Protein 6A7T (pdb70)

Solvent-accessible surface area: 13605 Å² total; per-residue (Å²): 18,14,54,48,54,33,134,117,67,32,71,65,60,47,10,10,1,4,23,33,23,103,76,94,38,2,6,80,90,0,58,84,41,0,93,79,73,113,18,38,1,0,16,0,91,41,53,104,12,7,90,32,0,56,47,40,1,58,91,50,96,81,37,101,53,4,1,0,0,0,23,53,37,77,165,96,74,74,17,36,4,48,103,33,44,56,35,101,43,120,5,37,3,60,131,65,60,107,40,85,125,2,5,0,6,0,25,54,130,146,85,1,89,13,51,0,22,8,60,87,48,23,90,117,35,138,0,1,0,0,0,32,19,86,53,73,224,90,7,59,120,136,71,24,60,120,68,31,89,75,56,46,8,6,0,3,23,29,27,86,27,82,54,6,2,81,33,0,68,56,34,0,88,83,94,134,17,42,1,0,11,0,17,12,60,101,11,6,82,34,0,56,45,51,1,67,68,48,134,91,68,98,42,2,1,0,0,0,75,42,52,102,162,86,100,45,20,39,4,56,105,26,40,72,33,51,46,106,5,40,2,79,76,58,40,83,99,50,107,0,0,0,6,0,20,63,129,160,131,7,82,10,45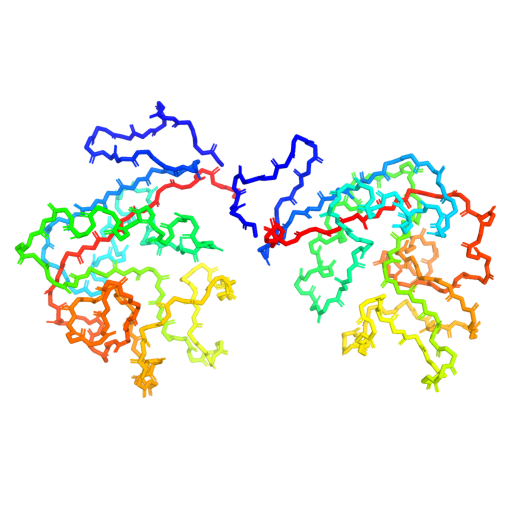,0,17,3,51,103,49,8,112,109,35,75,5,3,0,0,0,11,31,31,60,64,194

Structure (mmCIF, N/CA/C/O backbone):
data_6A7T
#
_entry.id   6A7T
#
_cell.length_a   44.301
_cell.length_b   72.602
_cell.length_c   45.078
_cell.angle_alpha   90.00
_cell.angle_beta   95.29
_cell.angle_gamma   90.00
#
_symmetry.space_group_name_H-M   'P 1 21 1'
#
loop_
_entity.id
_entity.type
_entity.pdbx_description
1 polymer 'N-acetylglucosamine-specific lectin'
2 polymer 'N-acetylglucosamine-specific lectin'
3 non-polymer 'CALCIUM ION'
4 water water
#
loop_
_atom_site.group_PDB
_atom_site.id
_atom_site.type_symbol
_atom_site.label_atom_id
_atom_site.label_alt_id
_atom_site.label_comp_id
_atom_site.label_asym_id
_atom_site.label_entity_id
_atom_site.label_seq_id
_atom_site.pdbx_PDB_ins_code
_atom_site.Cartn_x
_atom_site.Cartn_y
_atom_site.Cartn_z
_atom_site.occupancy
_atom_site.B_iso_or_equiv
_atom_site.auth_seq_id
_atom_site.auth_comp_id
_atom_site.auth_asym_id
_atom_site.auth_atom_id
_atom_site.pdbx_PDB_model_num
ATOM 1 N N . CYS A 1 22 ? 4.237 25.318 9.947 1.00 14.71 1 CYS A N 1
ATOM 2 C CA . CYS A 1 22 ? 4.795 25.615 8.611 1.00 13.58 1 CYS A CA 1
ATOM 3 C C . CYS A 1 22 ? 4.892 24.342 7.752 1.00 12.85 1 CYS A C 1
ATOM 4 O O . CYS A 1 22 ? 5.430 23.313 8.201 1.00 13.09 1 CYS A O 1
ATOM 7 N N . CYS A 1 23 ? 4.504 24.469 6.476 1.00 13.33 2 CYS A N 1
ATOM 8 C CA . CYS A 1 23 ? 4.745 23.439 5.498 1.00 15.06 2 CYS A CA 1
ATOM 9 C C . CYS A 1 23 ? 6.252 23.379 5.216 1.00 15.41 2 CYS A C 1
ATOM 10 O O . CYS A 1 23 ? 6.998 24.339 5.384 1.00 14.65 2 CYS A O 1
ATOM 13 N N . LYS A 1 24 ? 6.723 22.217 4.799 1.00 17.04 3 LYS A N 1
ATOM 14 C CA . LYS A 1 24 ? 8.143 22.010 4.547 1.00 16.17 3 LYS A CA 1
ATOM 15 C C . LYS A 1 24 ? 8.748 22.993 3.528 1.00 16.18 3 LYS A C 1
ATOM 16 O O . LYS A 1 24 ? 9.940 23.316 3.607 1.00 17.57 3 LYS A O 1
ATOM 22 N N . CYS A 1 25 ? 7.950 23.484 2.580 1.00 16.43 4 CYS A N 1
ATOM 23 C CA . CYS A 1 25 ? 8.456 24.356 1.527 1.00 17.79 4 CYS A CA 1
ATOM 24 C C . CYS A 1 25 ? 7.875 25.757 1.664 1.00 17.28 4 CYS A C 1
ATOM 25 O O . CYS A 1 25 ? 7.921 26.522 0.685 1.00 21.22 4 CYS A O 1
ATOM 28 N N . ASP A 1 26 ? 7.370 26.072 2.863 1.00 16.49 5 ASP A N 1
ATOM 29 C CA . ASP A 1 26 ? 6.664 27.351 3.156 1.00 16.54 5 ASP A CA 1
ATOM 30 C C . ASP A 1 26 ? 7.657 28.445 3.568 1.00 16.13 5 ASP A C 1
ATOM 31 O O . ASP A 1 26 ? 7.264 29.597 3.672 1.00 20.70 5 ASP A O 1
ATOM 36 N N . CYS A 1 27 ? 8.894 28.096 3.889 1.00 15.70 6 CYS A N 1
ATOM 37 C CA . CYS A 1 27 ? 9.779 29.079 4.545 1.00 14.73 6 CYS A CA 1
ATOM 38 C C . CYS A 1 27 ? 10.163 30.200 3.565 1.00 15.30 6 CYS A C 1
ATOM 39 O O . CYS A 1 27 ? 10.329 29.969 2.373 1.00 16.26 6 CYS A O 1
ATOM 42 N N . GLN A 1 28 ? 10.302 31.418 4.111 1.00 12.43 7 GLN A N 1
ATOM 43 C CA . GLN A 1 28 ? 10.868 32.584 3.403 1.00 14.29 7 GLN A CA 1
ATOM 44 C C . GLN A 1 28 ? 12.285 32.246 2.902 1.00 13.98 7 GLN A C 1
ATOM 45 O O . GLN A 1 28 ? 13.022 31.375 3.456 1.00 13.92 7 GLN A O 1
ATOM 51 N N . SER A 1 29 ? 12.717 32.933 1.833 1.00 14.89 8 SER A N 1
ATOM 52 C CA . SER A 1 29 ? 14.067 32.820 1.342 1.00 16.32 8 SER A CA 1
ATOM 53 C C . SER A 1 29 ? 15.060 33.063 2.484 1.00 13.59 8 SER A C 1
ATOM 54 O O . SER A 1 29 ? 14.930 34.008 3.194 1.00 11.79 8 SER A O 1
ATOM 57 N N . GLY A 1 30 ? 16.068 32.218 2.608 1.00 12.94 9 GLY A N 1
ATOM 58 C CA . GLY A 1 30 ? 17.044 32.357 3.671 1.00 12.47 9 GLY A CA 1
ATOM 59 C C . GLY A 1 30 ? 16.672 31.666 4.983 1.00 12.77 9 GLY A C 1
ATOM 60 O O . GLY A 1 30 ? 17.486 31.641 5.891 1.00 14.30 9 GLY A O 1
ATOM 61 N N . TRP A 1 31 ? 15.421 31.207 5.120 1.00 10.11 10 TRP A N 1
ATOM 62 C CA . TRP A 1 31 ? 14.990 30.445 6.300 1.00 10.02 10 TRP A CA 1
ATOM 63 C C . TRP A 1 31 ? 15.108 28.946 6.023 1.00 10.75 10 TRP A C 1
ATOM 64 O O . TRP A 1 31 ? 15.109 28.542 4.862 1.00 12.59 10 TRP A O 1
ATOM 75 N N . GLU A 1 32 ? 15.214 28.161 7.084 1.00 10.59 11 GLU A N 1
ATOM 76 C CA . GLU A 1 32 ? 15.320 26.697 7.024 1.00 12.63 11 GLU A CA 1
ATOM 77 C C . GLU A 1 32 ? 14.183 26.058 7.797 1.00 11.36 11 GLU A C 1
ATOM 78 O O . GLU A 1 32 ? 13.817 26.511 8.834 1.00 10.37 11 GLU A O 1
ATOM 84 N N . TRP A 1 33 ? 13.677 24.922 7.298 1.00 10.03 12 TRP A N 1
ATOM 85 C CA . TRP A 1 33 ? 12.600 24.171 7.950 1.00 10.10 12 TRP A CA 1
ATOM 86 C C . TRP A 1 33 ? 13.150 23.021 8.792 1.00 9.75 12 TRP A C 1
ATOM 87 O O . TRP A 1 33 ? 14.053 22.305 8.354 1.00 12.46 12 TRP A O 1
ATOM 98 N N . PHE A 1 34 ? 12.546 22.840 9.951 1.00 10.25 13 PHE A N 1
ATOM 99 C CA . PHE A 1 34 ? 12.770 21.671 10.769 1.00 12.06 13 PHE A CA 1
ATOM 100 C C . PHE A 1 34 ? 11.580 21.500 11.704 1.00 12.64 13 PHE A C 1
ATOM 101 O O . PHE A 1 34 ? 11.174 22.431 12.364 1.00 11.53 13 PHE A O 1
ATOM 109 N N . GLY A 1 35 ? 11.003 20.285 11.760 1.00 13.30 14 GLY A N 1
ATOM 110 C CA . GLY A 1 35 ? 10.136 19.964 12.903 1.00 12.82 14 GLY A CA 1
ATOM 111 C C . GLY A 1 35 ? 8.858 20.807 12.980 1.00 12.28 14 GLY A C 1
ATOM 112 O O . GLY A 1 35 ? 8.359 21.050 14.069 1.00 14.26 14 GLY A O 1
ATOM 113 N N . GLY A 1 36 ? 8.394 21.294 11.831 1.00 12.57 15 GLY A N 1
ATOM 114 C CA . GLY A 1 36 ? 7.173 22.039 11.710 1.00 12.28 15 GLY A CA 1
ATOM 115 C C . GLY A 1 36 ? 7.365 23.533 11.836 1.00 11.54 15 GLY A C 1
ATOM 116 O O . GLY A 1 36 ? 6.401 24.296 11.810 1.00 12.01 15 GLY A O 1
ATOM 117 N N . SER A 1 37 ? 8.612 23.971 11.964 1.00 10.17 16 SER A N 1
ATOM 118 C CA . SER A 1 37 ? 8.912 25.412 12.083 1.00 9.31 16 SER A CA 1
ATOM 119 C C . SER A 1 37 ? 9.904 25.832 11.016 1.00 9.23 16 SER A C 1
ATOM 120 O O . SER A 1 37 ? 10.666 25.026 10.533 1.00 8.19 16 SER A O 1
ATOM 123 N N . CYS A 1 38 ? 9.886 27.135 10.703 1.00 8.72 17 CYS A N 1
ATOM 124 C CA . CYS A 1 38 ? 10.913 27.798 9.897 1.00 8.25 17 CYS A CA 1
ATOM 125 C C . CYS A 1 38 ? 11.825 28.628 10.820 1.00 7.83 17 CYS A C 1
ATOM 126 O O . CYS A 1 38 ? 11.376 29.258 11.749 1.00 8.51 17 CYS A O 1
ATOM 129 N N . TYR A 1 39 ? 13.118 28.584 10.525 1.00 7.64 18 TYR A N 1
ATOM 130 C CA . TYR A 1 39 ? 14.150 29.247 11.311 1.00 7.93 18 TYR A CA 1
ATOM 131 C C . TYR A 1 39 ? 14.977 30.194 10.447 1.00 7.87 18 TYR A C 1
ATOM 132 O O . TYR A 1 39 ? 15.403 29.850 9.331 1.00 8.03 18 TYR A O 1
ATOM 141 N N . LEU A 1 40 ? 15.350 31.327 11.083 1.00 7.47 19 LEU A N 1
ATOM 142 C CA . LEU A 1 40 ? 16.278 32.286 10.497 1.00 8.42 19 LEU A CA 1
ATOM 143 C C . LEU A 1 40 ? 17.476 32.413 11.427 1.00 8.18 19 LEU A C 1
ATOM 144 O O . LEU A 1 40 ? 17.307 32.821 12.580 1.00 8.37 19 LEU A O 1
ATOM 149 N N . PHE A 1 41 ? 18.663 32.073 10.914 1.00 9.22 20 PHE A N 1
ATOM 150 C CA . PHE A 1 41 ? 19.921 32.266 11.597 1.00 9.30 20 PHE A CA 1
ATOM 151 C C . PHE A 1 41 ? 20.464 33.616 11.140 1.00 9.55 20 PHE A C 1
ATOM 152 O O . PHE A 1 41 ? 21.126 33.696 10.090 1.00 12.24 20 PHE A O 1
ATOM 160 N N . ASP A 1 42 ? 20.024 34.656 11.832 1.00 9.77 21 ASP A N 1
ATOM 161 C CA . ASP A 1 42 ? 20.275 36.010 11.357 1.00 10.97 21 ASP A CA 1
ATOM 162 C C . ASP A 1 42 ? 21.640 36.498 11.855 1.00 12.28 21 ASP A C 1
ATOM 163 O O . ASP A 1 42 ? 21.919 36.446 13.045 1.00 13.35 21 ASP A O 1
ATOM 168 N N . GLU A 1 43 ? 22.449 37.023 10.931 1.00 13.07 22 GLU A N 1
ATOM 169 C CA . GLU A 1 43 ? 23.831 37.331 11.234 1.00 15.19 22 GLU A CA 1
ATOM 170 C C . GLU A 1 43 ? 24.038 38.808 11.553 1.00 14.20 22 GLU A C 1
ATOM 171 O O . GLU A 1 43 ? 25.191 39.229 11.818 1.00 16.72 22 GLU A O 1
ATOM 177 N N . THR A 1 44 ? 22.977 39.595 11.539 1.00 13.44 23 THR A N 1
ATOM 178 C CA . THR A 1 44 ? 23.066 40.990 11.975 1.00 13.04 23 THR A CA 1
ATOM 179 C C . THR A 1 44 ? 23.216 41.010 13.501 1.00 12.39 23 THR A C 1
ATOM 180 O O . THR A 1 44 ? 22.508 40.334 14.204 1.00 13.86 23 THR A O 1
ATOM 184 N N . GLU A 1 45 ? 24.182 41.772 13.997 1.00 13.11 24 GLU A N 1
ATOM 185 C CA . GLU A 1 45 ? 24.502 41.743 15.428 1.00 13.84 24 GLU A CA 1
ATOM 186 C C . GLU A 1 45 ? 23.692 42.805 16.166 1.00 11.83 24 GLU A C 1
ATOM 187 O O . GLU A 1 45 ? 23.690 43.997 15.755 1.00 12.78 24 GLU A O 1
ATOM 193 N N . ARG A 1 46 ? 22.885 42.336 17.126 1.00 9.88 25 ARG A N 1
ATOM 194 C CA . ARG A 1 46 ? 21.946 43.158 17.901 1.00 9.65 25 ARG A CA 1
ATOM 195 C C . ARG A 1 46 ? 21.985 42.686 19.354 1.00 9.31 25 ARG A C 1
ATOM 196 O O . ARG A 1 46 ? 22.304 41.533 19.635 1.00 8.84 25 ARG A O 1
ATOM 204 N N . GLY A 1 47 ? 21.660 43.589 20.298 1.00 9.58 26 GLY A N 1
ATOM 205 C CA . GLY A 1 47 ? 21.458 43.236 21.663 1.00 10.51 26 GLY A CA 1
ATOM 206 C C . GLY A 1 47 ? 20.295 42.270 21.779 1.00 10.59 26 GLY A C 1
ATOM 207 O O . GLY A 1 47 ? 19.576 42.082 20.817 1.00 9.19 26 GLY A O 1
ATOM 208 N N . TRP A 1 48 ? 20.184 41.595 22.919 1.00 9.24 27 TRP A N 1
ATOM 209 C CA . TRP A 1 48 ? 19.186 40.513 23.054 1.00 8.58 27 TRP A CA 1
ATOM 210 C C . TRP A 1 48 ? 17.781 41.079 22.900 1.00 9.19 27 TRP A C 1
ATOM 211 O O . TRP A 1 48 ? 16.986 40.488 22.155 1.00 8.31 27 TRP A O 1
ATOM 222 N N . GLU A 1 49 ? 17.477 42.175 23.602 1.00 9.04 28 GLU A N 1
ATOM 223 C CA . GLU A 1 49 ? 16.162 42.797 23.455 1.00 9.62 28 GLU A CA 1
ATOM 224 C C . GLU A 1 49 ? 15.914 43.218 21.992 1.00 9.00 28 GLU A C 1
ATOM 225 O O . GLU A 1 49 ? 14.799 43.038 21.510 1.00 10.05 28 GLU A O 1
ATOM 231 N N . ASP A 1 50 ? 16.891 43.835 21.323 1.00 8.66 29 ASP A N 1
ATOM 232 C CA . ASP A 1 50 ? 16.686 44.206 19.921 1.00 8.99 29 ASP A CA 1
ATOM 233 C C . ASP A 1 50 ? 16.533 42.972 19.008 1.00 7.64 29 ASP A C 1
ATOM 234 O O . ASP A 1 50 ? 15.821 43.067 18.009 1.00 8.37 29 ASP A O 1
ATOM 239 N N . SER A 1 51 ? 17.161 41.868 19.387 1.00 7.35 30 SER A N 1
ATOM 240 C CA . SER A 1 51 ? 16.960 40.583 18.650 1.00 6.76 30 SER A CA 1
ATOM 241 C C . SER A 1 51 ? 15.532 40.094 18.855 1.00 6.75 30 SER A C 1
ATOM 242 O O . SER A 1 51 ? 14.931 39.569 17.903 1.00 5.92 30 SER A O 1
ATOM 245 N N . LYS A 1 52 ? 15.025 40.174 20.080 1.00 6.61 31 LYS A N 1
ATOM 246 C CA . LYS A 1 52 ? 13.644 39.771 20.356 1.00 7.08 31 LYS A CA 1
ATOM 247 C C . LYS A 1 52 ? 12.667 40.572 19.479 1.00 6.96 31 LYS A C 1
ATOM 248 O O . LYS A 1 52 ? 11.781 39.996 18.837 1.00 6.32 31 LYS A O 1
ATOM 254 N N . THR A 1 53 ? 12.855 41.887 19.455 1.00 7.89 32 THR A N 1
ATOM 255 C CA . THR A 1 53 ? 12.086 42.806 18.629 1.00 9.17 32 THR A CA 1
ATOM 256 C C . THR A 1 53 ? 12.175 42.433 17.153 1.00 8.89 32 THR A C 1
ATOM 257 O O . THR A 1 53 ? 11.163 42.432 16.403 1.00 9.91 32 THR A O 1
ATOM 261 N N . PHE A 1 54 ? 13.374 42.117 16.707 1.00 7.92 33 PHE A N 1
ATOM 262 C CA . PHE A 1 54 ? 13.605 41.818 15.328 1.00 7.44 33 PHE A CA 1
ATOM 263 C C . PHE A 1 54 ? 12.857 40.553 14.936 1.00 7.62 33 PHE A C 1
ATOM 264 O O . PHE A 1 54 ? 12.168 40.555 13.930 1.00 7.63 33 PHE A O 1
ATOM 272 N N . CYS A 1 55 ? 12.954 39.498 15.744 1.00 6.55 34 CYS A N 1
ATOM 273 C CA . CYS A 1 55 ? 12.224 38.288 15.400 1.00 6.92 34 CYS A CA 1
ATOM 274 C C . CYS A 1 55 ? 10.718 38.587 15.325 1.00 7.15 34 CYS A C 1
ATOM 275 O O . CYS A 1 55 ? 10.063 38.080 14.437 1.00 6.35 34 CYS A O 1
ATOM 278 N N . GLU A 1 56 ? 10.169 39.391 16.269 1.00 7.26 35 GLU A N 1
ATOM 279 C CA . GLU A 1 56 ? 8.755 39.791 16.252 1.00 9.10 35 GLU A CA 1
ATOM 280 C C . GLU A 1 56 ? 8.410 40.471 14.928 1.00 8.92 35 GLU A C 1
ATOM 281 O O . GLU A 1 56 ? 7.324 40.191 14.345 1.00 11.03 35 GLU A O 1
ATOM 287 N N . SER A 1 57 ? 9.302 41.348 14.447 1.00 9.66 36 SER A N 1
ATOM 288 C CA . SER A 1 57 ? 9.104 42.100 13.197 1.00 9.58 36 SER A CA 1
ATOM 289 C C . SER A 1 57 ? 8.991 41.125 12.012 1.00 9.85 36 SER A C 1
ATOM 290 O O . SER A 1 57 ? 8.360 41.508 10.991 1.00 12.13 36 SER A O 1
ATOM 293 N N . GLN A 1 58 ? 9.523 39.892 12.145 1.00 8.77 37 GLN A N 1
ATOM 294 C CA . GLN A 1 58 ? 9.532 38.845 11.076 1.00 8.88 37 GLN A CA 1
ATOM 295 C C . GLN A 1 58 ? 8.377 37.870 11.238 1.00 8.25 37 GLN A C 1
ATOM 296 O O . GLN A 1 58 ? 8.420 36.756 10.654 1.00 10.20 37 GLN A O 1
ATOM 302 N N . ASN A 1 59 ? 7.348 38.226 12.004 1.00 9.42 38 ASN A N 1
ATOM 303 C CA . ASN A 1 59 ? 6.256 37.305 12.280 1.00 9.66 38 ASN A CA 1
ATOM 304 C C . ASN A 1 59 ? 6.779 35.999 12.883 1.00 9.11 38 ASN A C 1
ATOM 305 O O . ASN A 1 59 ? 6.309 34.884 12.602 1.00 10.75 38 ASN A O 1
ATOM 310 N N . ALA A 1 60 ? 7.704 36.165 13.809 1.00 7.82 39 ALA A N 1
ATOM 311 C CA . ALA A 1 60 ? 8.429 35.077 14.427 1.00 7.03 39 ALA A CA 1
ATOM 312 C C . ALA A 1 60 ? 8.755 35.491 15.866 1.00 6.97 39 ALA A C 1
ATOM 313 O O . ALA A 1 60 ? 8.235 36.452 16.381 1.00 7.49 39 ALA A O 1
ATOM 315 N N . ALA A 1 61 ? 9.633 34.738 16.486 1.00 6.6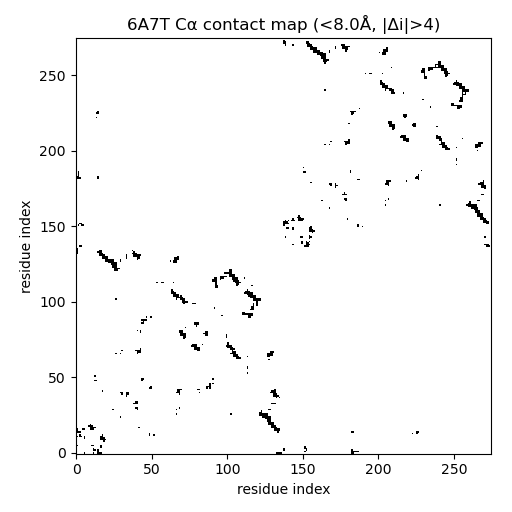5 40 ALA A N 1
ATOM 316 C CA . ALA A 1 61 ? 10.125 35.021 17.838 1.00 6.68 40 ALA A CA 1
ATOM 317 C C . ALA A 1 61 ? 11.483 34.376 17.992 1.00 6.32 40 ALA A C 1
ATOM 318 O O . ALA A 1 61 ? 11.799 33.466 17.271 1.00 6.58 40 ALA A O 1
ATOM 320 N N . LEU A 1 62 ? 12.289 34.876 18.939 1.00 5.71 41 LEU A N 1
ATOM 321 C CA . LEU A 1 62 ? 13.544 34.179 19.217 1.00 5.73 41 LEU A CA 1
ATOM 322 C C . LEU A 1 62 ? 13.229 32.701 19.535 1.00 5.80 41 LEU A C 1
ATOM 323 O O . LEU A 1 62 ? 12.231 32.373 20.201 1.00 6.15 41 LEU A O 1
ATOM 328 N N . VAL A 1 63 ? 14.086 31.799 19.013 1.00 5.67 42 VAL A N 1
ATOM 329 C CA . VAL A 1 63 ? 13.892 30.377 19.077 1.00 6.47 42 VAL A CA 1
ATOM 330 C C . VAL A 1 63 ? 13.749 29.876 20.513 1.00 6.48 42 VAL A C 1
ATOM 331 O O . VAL A 1 63 ? 14.444 30.307 21.383 1.00 6.91 42 VAL A O 1
ATOM 335 N N . THR A 1 64 ? 12.812 28.955 20.715 1.00 7.71 43 THR A N 1
ATOM 336 C CA . THR A 1 64 ? 12.653 28.250 21.995 1.00 9.11 43 THR A CA 1
ATOM 337 C C . THR A 1 64 ? 12.938 26.772 21.709 1.00 9.76 43 THR A C 1
ATOM 338 O O . THR A 1 64 ? 12.631 26.319 20.652 1.00 9.30 43 THR A O 1
ATOM 342 N N . VAL A 1 65 ? 13.654 26.105 22.640 1.00 11.56 44 VAL A N 1
ATOM 343 C CA . VAL A 1 65 ? 14.262 24.780 22.349 1.00 12.35 44 VAL A CA 1
ATOM 344 C C . VAL A 1 65 ? 13.667 23.751 23.311 1.00 13.75 44 VAL A C 1
ATOM 345 O O . VAL A 1 65 ? 14.153 23.608 24.435 1.00 14.77 44 VAL A O 1
ATOM 349 N N . GLU A 1 66 ? 12.597 23.152 22.830 1.00 14.55 45 GLU A N 1
ATOM 350 C CA . GLU A 1 66 ? 11.735 22.265 23.634 1.00 17.39 45 GLU A CA 1
ATOM 351 C C . GLU A 1 66 ? 12.272 20.835 23.696 1.00 20.99 45 GLU A C 1
ATOM 352 O O . GLU A 1 66 ? 11.863 20.092 24.615 1.00 22.11 45 GLU A O 1
ATOM 358 N N . SER A 1 67 ? 13.100 20.441 22.719 1.00 19.72 46 SER A N 1
ATOM 359 C CA . SER A 1 67 ? 13.453 19.020 22.554 1.00 20.84 46 SER A CA 1
ATOM 360 C C . SER A 1 67 ? 14.933 18.900 22.201 1.00 22.99 46 SER A C 1
ATOM 361 O O . SER A 1 67 ? 15.514 19.848 21.645 1.00 17.49 46 SER A O 1
ATOM 364 N N . SER A 1 68 ? 15.542 17.760 22.557 1.00 20.58 47 SER A N 1
ATOM 365 C CA . SER A 1 68 ? 16.946 17.449 22.121 1.00 21.09 47 SER A CA 1
ATOM 366 C C . SER A 1 68 ? 17.059 17.393 20.587 1.00 19.20 47 SER A C 1
ATOM 367 O O . SER A 1 68 ? 18.117 17.794 20.026 1.00 18.73 47 SER A O 1
ATOM 370 N N . GLU A 1 69 ? 16.012 16.925 19.895 1.00 17.60 48 GLU A N 1
ATOM 371 C CA . GLU A 1 69 ? 15.952 16.865 18.432 1.00 18.75 48 GLU A CA 1
ATOM 372 C C . GLU A 1 69 ? 16.154 18.291 17.857 1.00 16.53 48 GLU A C 1
ATOM 373 O O . GLU A 1 69 ? 16.904 18.513 16.860 1.00 15.16 48 GLU A O 1
ATOM 379 N N . GLU A 1 70 ? 15.489 19.259 18.495 1.00 14.48 49 GLU A N 1
ATOM 380 C CA . GLU A 1 70 ? 15.566 20.656 17.975 1.00 13.07 49 GLU A CA 1
ATOM 381 C C . GLU A 1 70 ? 16.937 21.226 18.288 1.00 11.68 49 GLU A C 1
ATOM 382 O O . GLU A 1 70 ? 17.527 21.982 17.481 1.00 11.80 49 GLU A O 1
ATOM 388 N N . ASP A 1 71 ? 17.437 20.892 19.474 1.00 11.88 50 ASP A N 1
ATOM 389 C CA . ASP A 1 71 ? 18.752 21.309 19.918 1.00 12.01 50 ASP A CA 1
ATOM 390 C C . ASP A 1 71 ? 19.789 20.835 18.896 1.00 12.00 50 ASP A C 1
ATOM 391 O O . ASP A 1 71 ? 20.664 21.604 18.490 1.00 10.47 50 ASP A O 1
ATOM 396 N N . ASP A 1 72 ? 19.654 19.586 18.465 1.00 13.22 51 ASP A N 1
ATOM 397 C CA . ASP A 1 72 ? 20.610 19.002 17.527 1.00 13.60 51 ASP A CA 1
ATOM 398 C C . ASP A 1 72 ? 20.555 19.745 16.190 1.00 13.19 51 ASP A C 1
ATOM 399 O O . ASP A 1 72 ? 21.605 20.057 15.584 1.00 12.55 51 ASP A O 1
ATOM 404 N N . PHE A 1 73 ? 19.355 20.006 15.686 1.00 12.15 52 PHE A N 1
ATOM 405 C CA . PHE A 1 73 ? 19.166 20.716 14.478 1.00 11.48 52 PHE A CA 1
ATOM 406 C C . PHE A 1 73 ? 19.916 22.042 14.570 1.00 10.81 52 PHE A C 1
ATOM 407 O O . PHE A 1 73 ? 20.647 22.406 13.677 1.00 11.37 52 PHE A O 1
ATOM 415 N N . ILE A 1 74 ? 19.671 22.815 15.640 1.00 10.28 53 ILE A N 1
ATOM 416 C CA . ILE A 1 74 ? 20.260 24.153 15.751 1.00 10.54 53 ILE A CA 1
ATOM 417 C C . ILE A 1 74 ? 21.781 24.026 15.760 1.00 10.77 53 ILE A C 1
ATOM 418 O O . ILE A 1 74 ? 22.463 24.773 15.055 1.00 10.21 53 ILE A O 1
ATOM 423 N N . ARG A 1 75 ? 22.293 23.087 16.568 1.00 11.17 54 ARG A N 1
ATOM 424 C CA . ARG A 1 75 ? 23.721 22.901 16.681 1.00 12.26 54 ARG A CA 1
ATOM 425 C C . ARG A 1 75 ? 24.297 22.577 15.300 1.00 11.84 54 ARG A C 1
ATOM 426 O O . ARG A 1 75 ? 25.392 23.046 14.969 1.00 12.03 54 ARG A O 1
ATOM 434 N N . GLY A 1 76 ? 23.586 21.735 14.545 1.00 11.58 55 GLY A N 1
ATOM 435 C CA . GLY A 1 76 ? 24.008 21.371 13.157 1.00 13.38 55 GLY A CA 1
ATOM 436 C C . GLY A 1 76 ? 24.280 22.565 12.265 1.00 13.38 55 GLY A C 1
ATOM 437 O O . GLY A 1 76 ? 25.254 22.552 11.500 1.00 16.13 55 GLY A O 1
ATOM 438 N N . VAL A 1 77 ? 23.446 23.608 12.350 1.00 11.50 56 VAL A N 1
ATOM 439 C CA . VAL A 1 77 ? 23.607 24.803 11.564 1.00 10.75 56 VAL A CA 1
ATOM 440 C C . VAL A 1 77 ? 24.744 25.659 12.140 1.00 11.17 56 VAL A C 1
ATOM 441 O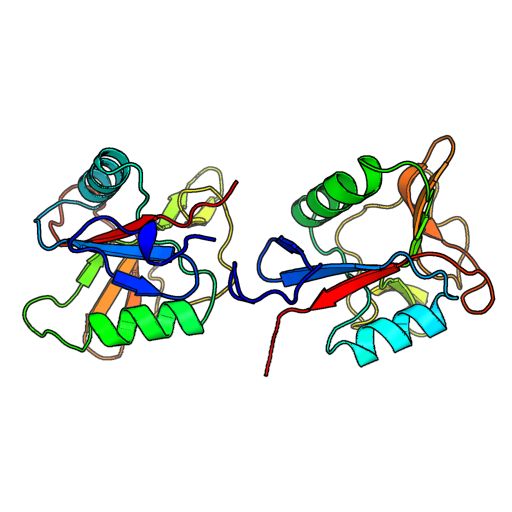 O . VAL A 1 77 ? 25.712 25.996 11.416 1.00 10.65 56 VAL A O 1
ATOM 445 N N . ILE A 1 78 ? 24.680 26.022 13.427 1.00 10.14 57 ILE A N 1
ATOM 446 C CA . ILE A 1 78 ? 25.606 27.039 13.926 1.00 11.28 57 ILE A CA 1
ATOM 447 C C . ILE A 1 78 ? 27.046 26.485 14.024 1.00 11.86 57 ILE A C 1
ATOM 448 O O . ILE A 1 78 ? 27.984 27.235 13.890 1.00 11.71 57 ILE A O 1
ATOM 453 N N . SER A 1 79 ? 27.216 25.182 14.261 1.00 13.19 58 SER A N 1
ATOM 454 C CA . SER A 1 79 ? 28.564 24.547 14.385 1.00 14.56 58 SER A CA 1
ATOM 455 C C . SER A 1 79 ? 29.263 24.479 13.018 1.00 16.43 58 SER A C 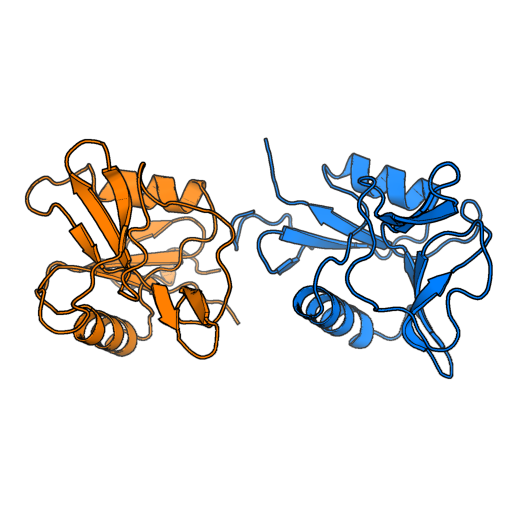1
ATOM 456 O O . SER A 1 79 ? 30.493 24.266 12.976 1.00 18.95 58 SER A O 1
ATOM 459 N N . ALA A 1 80 ? 28.521 24.672 11.927 1.00 17.34 59 ALA A N 1
ATOM 460 C CA . ALA A 1 80 ? 29.089 24.548 10.540 1.00 17.27 59 ALA A CA 1
ATOM 461 C C . ALA A 1 80 ? 29.723 25.868 10.068 1.00 19.64 59 ALA A C 1
ATOM 462 O O . ALA A 1 80 ? 30.241 25.925 8.932 1.00 22.96 59 ALA A O 1
ATOM 464 N N . GLN A 1 81 ? 29.637 26.945 10.859 1.00 15.92 60 GLN A N 1
ATOM 465 C CA . GLN A 1 81 ? 30.292 28.207 10.586 1.00 16.21 60 GLN A CA 1
ATOM 466 C C . GLN A 1 81 ? 31.248 28.486 11.753 1.00 17.34 60 GLN A C 1
ATOM 467 O O . GLN A 1 81 ? 31.172 27.801 12.824 1.00 18.52 60 GLN A O 1
ATOM 473 N N . SER A 1 82 ? 32.145 29.460 11.558 1.00 20.13 61 SER A N 1
ATOM 474 C CA . SER A 1 82 ? 33.097 29.850 12.626 1.00 21.88 61 SER A CA 1
ATOM 475 C C . SER A 1 82 ? 33.289 31.375 12.731 1.00 21.92 61 SER A C 1
ATOM 476 O O . SER A 1 82 ? 34.159 31.809 13.445 1.00 26.41 61 SER A O 1
ATOM 479 N N . ALA A 1 83 ? 32.461 32.189 12.076 1.00 22.30 62 ALA A N 1
ATOM 480 C CA . ALA A 1 83 ? 32.519 33.656 12.243 1.00 20.09 62 ALA A CA 1
ATOM 481 C C . ALA A 1 83 ? 31.997 34.054 13.624 1.00 17.91 62 ALA A C 1
ATOM 482 O O . ALA A 1 83 ? 32.473 34.998 14.241 1.00 18.62 62 ALA A O 1
ATOM 484 N N . PHE A 1 84 ? 30.940 33.362 14.064 1.00 14.76 63 PHE A N 1
ATOM 485 C CA . PHE A 1 84 ? 30.256 33.719 15.305 1.00 13.31 63 PHE A CA 1
ATOM 486 C C . PHE A 1 84 ? 30.412 32.617 16.343 1.00 13.00 63 PHE A C 1
ATOM 487 O O . PHE A 1 84 ? 30.300 31.437 16.020 1.00 13.31 63 PHE A O 1
ATOM 495 N N . HIS A 1 85 ? 30.598 33.019 17.617 1.00 12.64 64 HIS A N 1
ATOM 496 C CA . HIS A 1 85 ? 30.802 32.073 18.707 1.00 13.76 64 HIS A CA 1
ATOM 497 C C . HIS A 1 85 ? 29.596 32.023 19.657 1.00 11.92 64 HIS A C 1
ATOM 498 O O . HIS A 1 85 ? 29.595 31.261 20.585 1.00 10.88 64 HIS A O 1
ATOM 505 N N . TYR A 1 86 ? 28.594 32.886 19.439 1.00 11.22 65 TYR A N 1
ATOM 506 C CA . TYR A 1 86 ? 27.355 32.808 20.220 1.00 11.22 65 TYR A CA 1
ATOM 507 C C . TYR A 1 86 ? 26.212 33.379 19.383 1.00 9.28 65 TYR A C 1
ATOM 508 O O . TYR A 1 86 ? 26.436 34.191 18.508 1.00 10.19 65 TYR A O 1
ATOM 517 N N . TYR A 1 87 ? 25.006 32.876 19.665 1.00 9.12 66 TYR A N 1
ATOM 518 C CA . TYR A 1 87 ? 23.758 33.342 19.050 1.00 8.83 66 TYR A CA 1
ATOM 519 C C . TYR A 1 87 ? 22.734 33.536 20.164 1.00 8.01 66 TYR A C 1
ATOM 520 O O . TYR A 1 87 ? 22.523 32.627 20.921 1.00 8.95 66 TYR A O 1
ATOM 529 N N . TRP A 1 88 ? 22.017 34.661 20.132 1.00 8.18 67 TRP A N 1
ATOM 530 C CA . TRP A 1 88 ? 20.890 34.845 21.076 1.00 7.56 67 TRP A CA 1
ATOM 531 C C . TRP A 1 88 ? 19.731 33.903 20.774 1.00 7.45 67 TRP A C 1
ATOM 532 O O . TRP A 1 88 ? 19.375 33.714 19.581 1.00 7.72 67 TRP A O 1
ATOM 543 N N . ILE A 1 89 ? 19.083 33.414 21.841 1.00 6.16 68 ILE A N 1
ATOM 544 C CA . ILE A 1 89 ? 17.893 32.572 21.742 1.00 6.43 68 ILE A CA 1
ATOM 545 C C . ILE A 1 89 ? 16.825 33.090 22.717 1.00 6.28 68 ILE A C 1
ATOM 546 O O . ILE A 1 89 ? 17.072 33.981 23.482 1.00 6.50 68 ILE A O 1
ATOM 551 N N . GLY A 1 90 ? 15.655 32.534 22.583 1.00 6.40 69 GLY A N 1
ATOM 552 C CA . GLY A 1 90 ? 14.419 33.025 23.214 1.00 6.96 69 GLY A CA 1
ATOM 553 C C . GLY A 1 90 ? 14.245 32.501 24.628 1.00 7.33 69 GLY A C 1
ATOM 554 O O . GLY A 1 90 ? 13.157 32.026 24.968 1.00 8.41 69 GLY A O 1
ATOM 555 N N . GLY A 1 91 ? 15.283 32.653 25.457 1.00 8.08 70 GLY A N 1
ATOM 556 C CA . GLY A 1 91 ? 15.158 32.341 26.907 1.00 8.15 70 GLY A CA 1
ATOM 557 C C . GLY A 1 91 ? 15.788 33.421 27.736 1.00 7.82 70 GLY A C 1
ATOM 558 O O . GLY A 1 91 ? 16.726 34.110 27.356 1.00 7.43 70 GLY A O 1
ATOM 559 N N . SER A 1 92 ? 15.252 33.618 28.937 1.00 8.69 71 SER A N 1
ATOM 560 C CA . SER A 1 92 ? 15.661 34.703 29.777 1.00 10.38 71 SER A CA 1
ATOM 561 C C . SER A 1 92 ? 15.058 34.458 31.167 1.00 9.89 71 SER A C 1
ATOM 562 O O . SER A 1 92 ? 14.197 33.651 31.355 1.00 10.12 71 SER A O 1
ATOM 565 N N . TRP A 1 93 ? 15.547 35.248 32.091 1.00 10.61 72 TRP A N 1
ATOM 566 C CA . TRP A 1 93 ? 15.153 35.224 33.473 1.00 12.29 72 TRP A CA 1
ATOM 567 C C . TRP A 1 93 ? 13.740 35.761 33.607 1.00 11.90 72 TRP A C 1
ATOM 568 O O . TRP A 1 93 ? 13.439 36.869 33.168 1.00 12.05 72 TRP A O 1
ATOM 579 N N . ASP A 1 94 ? 12.914 34.946 34.228 1.00 11.12 73 ASP A N 1
ATOM 580 C CA . ASP A 1 94 ? 11.535 35.331 34.560 1.00 11.90 73 ASP A CA 1
ATOM 581 C C . ASP A 1 94 ? 11.504 35.646 36.055 1.00 13.05 73 ASP A C 1
ATOM 582 O O . ASP A 1 94 ? 11.737 34.728 36.853 1.00 14.26 73 ASP A O 1
ATOM 587 N N . ALA A 1 95 ? 11.238 36.908 36.396 1.00 12.34 74 ALA A N 1
ATOM 588 C CA . ALA A 1 95 ? 11.403 37.357 37.762 1.00 12.65 74 ALA A CA 1
ATOM 589 C C . ALA A 1 95 ? 10.310 36.724 38.630 1.00 13.12 74 ALA A C 1
ATOM 590 O O . ALA A 1 95 ? 10.564 36.432 39.836 1.00 13.67 74 ALA A O 1
ATOM 592 N N . GLU A 1 96 ? 9.081 36.612 38.113 1.00 13.14 75 GLU A N 1
ATOM 593 C CA . GLU A 1 96 ? 8.004 36.040 38.938 1.00 13.67 75 GLU A CA 1
ATOM 594 C C . GLU A 1 96 ? 8.319 34.576 39.314 1.00 16.42 75 GLU A C 1
ATOM 595 O O . GLU A 1 96 ? 8.130 34.174 40.493 1.00 16.42 75 GLU A O 1
ATOM 601 N N . HIS A 1 97 ? 8.755 33.771 38.331 1.00 16.14 76 HIS A N 1
ATOM 602 C CA . HIS A 1 97 ? 9.060 32.372 38.569 1.00 18.60 76 HIS A CA 1
ATOM 603 C C . HIS A 1 97 ? 10.410 32.225 39.271 1.00 19.62 76 HIS A C 1
ATOM 604 O O . HIS A 1 97 ? 10.639 31.206 39.954 1.00 21.25 76 HIS A O 1
ATOM 611 N N . SER A 1 98 ? 11.287 33.222 39.118 1.00 21.34 77 SER A N 1
ATOM 612 C CA . SER A 1 98 ? 12.646 33.225 39.671 1.00 22.00 77 SER A CA 1
ATOM 613 C C . SER A 1 98 ? 13.454 32.076 39.048 1.00 19.82 77 SER A C 1
ATOM 614 O O . SER A 1 98 ? 14.117 31.283 39.720 1.00 18.15 77 SER A O 1
ATOM 617 N N . GLU A 1 99 ? 13.400 31.989 37.724 1.00 17.28 78 GLU A N 1
ATOM 618 C CA . GLU A 1 99 ? 14.200 31.065 37.016 1.00 17.15 78 GLU A CA 1
ATOM 619 C C . GLU A 1 99 ? 14.205 31.438 35.544 1.00 16.11 78 GLU A C 1
ATOM 620 O O . GLU A 1 99 ? 13.423 32.226 35.133 1.00 14.64 78 GLU A O 1
ATOM 626 N N . TYR A 1 100 ? 15.045 30.759 34.775 1.00 13.57 79 TYR A N 1
ATOM 627 C CA . TYR A 1 100 ? 15.017 30.913 33.340 1.00 12.61 79 TYR A CA 1
ATOM 628 C C . TYR A 1 100 ? 13.773 30.218 32.751 1.00 11.06 79 TYR A C 1
ATOM 629 O O . TYR A 1 100 ? 13.393 29.072 33.054 1.00 11.93 79 TYR A O 1
ATOM 638 N N . ARG A 1 101 ? 13.119 30.925 31.815 1.00 10.96 80 ARG A N 1
ATOM 639 C CA . ARG A 1 101 ? 11.967 30.480 31.075 1.00 11.73 80 ARG A CA 1
ATOM 640 C C . ARG A 1 101 ? 12.134 30.876 29.591 1.00 10.84 80 ARG A C 1
ATOM 641 O O . ARG A 1 101 ? 12.820 31.840 29.272 1.00 11.40 80 ARG A O 1
ATOM 649 N N . TRP A 1 102 ? 11.493 30.117 28.727 1.00 12.89 81 TRP A N 1
ATOM 650 C CA . TRP A 1 102 ? 11.377 30.521 27.333 1.00 11.74 81 TRP A CA 1
ATOM 651 C C . TRP A 1 102 ? 10.497 31.760 27.259 1.00 12.41 81 TRP A C 1
ATOM 652 O O . TRP A 1 102 ? 9.672 31.987 28.114 1.00 11.60 81 TRP A O 1
ATOM 663 N N . ILE A 1 103 ? 10.669 32.532 26.190 1.00 11.93 82 ILE A N 1
ATOM 664 C CA . ILE A 1 103 ? 9.989 33.840 26.125 1.00 13.02 82 ILE A CA 1
ATOM 665 C C . ILE A 1 103 ? 8.476 33.712 25.900 1.00 13.76 82 ILE A C 1
ATOM 666 O O . ILE A 1 103 ? 7.785 34.706 26.115 1.00 15.00 82 ILE A O 1
ATOM 671 N N . ASP A 1 104 ? 7.964 32.540 25.528 1.00 13.29 83 ASP A N 1
ATOM 672 C CA . ASP A 1 104 ? 6.506 32.300 25.583 1.00 14.73 83 ASP A CA 1
ATOM 673 C C . ASP A 1 104 ? 6.001 32.014 27.007 1.00 14.90 83 ASP A C 1
ATOM 674 O O . ASP A 1 104 ? 4.787 31.690 27.175 1.00 16.98 83 ASP A O 1
ATOM 679 N N . GLY A 1 105 ? 6.891 32.075 27.990 1.00 14.05 84 GLY A N 1
ATOM 680 C CA . GLY A 1 105 ? 6.585 31.857 29.409 1.00 15.81 84 GLY A CA 1
ATOM 681 C C . GLY A 1 105 ? 6.810 30.424 29.895 1.00 18.63 84 GLY A C 1
ATOM 682 O O . GLY A 1 105 ? 6.779 30.185 31.147 1.00 20.24 84 GLY A O 1
ATOM 683 N N . SER A 1 106 ? 7.082 29.494 28.967 1.00 16.82 85 SER A N 1
ATOM 684 C CA . SER A 1 106 ? 7.110 28.044 29.270 1.00 18.24 85 SER A CA 1
ATOM 685 C C . SER A 1 106 ? 8.400 27.636 29.986 1.00 19.02 85 SER A C 1
ATOM 686 O O . SER A 1 106 ? 9.430 28.289 29.881 1.00 16.02 85 SER A O 1
ATOM 689 N N . SER A 1 107 ? 8.310 26.563 30.791 1.00 19.42 86 SER A N 1
ATOM 690 C CA . SER A 1 107 ? 9.479 26.049 31.550 1.00 19.33 86 SER A CA 1
ATOM 691 C C . SER A 1 107 ? 10.466 25.404 30.572 1.00 16.37 86 SER A C 1
ATOM 692 O O . SER A 1 107 ? 10.038 24.881 29.562 1.00 17.58 86 SER A O 1
ATOM 695 N N . ILE A 1 108 ? 11.739 25.470 30.943 1.00 19.32 87 ILE A N 1
ATOM 696 C CA . ILE A 1 108 ? 12.849 24.890 30.171 1.00 20.96 87 ILE A CA 1
ATOM 697 C C . ILE A 1 108 ? 12.970 23.422 30.602 1.00 24.15 87 ILE A C 1
ATOM 698 O O . ILE A 1 108 ? 13.715 23.109 31.537 1.00 25.59 87 ILE A O 1
ATOM 703 N N . SER A 1 109 ? 12.212 22.567 29.905 1.00 23.17 88 SER A N 1
ATOM 704 C CA . SER A 1 109 ? 12.076 21.105 30.181 1.00 26.78 88 SER A CA 1
ATOM 705 C C . SER A 1 109 ? 13.311 20.318 29.725 1.00 29.02 88 SER A C 1
ATOM 706 O O . SER A 1 109 ? 13.645 19.299 30.312 1.00 29.95 88 SER A O 1
ATOM 709 N N . PHE A 1 110 ? 13.952 20.770 28.649 1.00 29.05 89 PHE A N 1
ATOM 710 C CA . PHE A 1 110 ? 15.119 20.100 28.099 1.00 26.40 89 PHE A CA 1
ATOM 711 C C . PHE A 1 110 ? 16.367 20.810 28.604 1.00 25.31 89 PHE A C 1
ATOM 712 O O . PHE A 1 110 ? 16.449 22.018 28.490 1.00 23.92 89 PHE A O 1
ATOM 720 N N . ASN A 1 111 ? 17.340 20.067 29.158 1.00 23.66 90 ASN A N 1
ATOM 721 C CA . ASN A 1 111 ? 18.550 20.701 29.728 1.00 27.89 90 ASN A CA 1
ATOM 722 C C . ASN A 1 111 ? 19.666 20.791 28.666 1.00 24.48 90 ASN A C 1
ATOM 723 O O . ASN A 1 111 ? 20.474 19.908 28.510 1.00 24.44 90 ASN A O 1
ATOM 728 N N . GLY A 1 112 ? 19.705 21.910 27.945 1.00 21.22 91 GLY A N 1
ATOM 729 C CA . GLY A 1 112 ? 20.768 22.196 27.006 1.00 18.24 91 GLY A CA 1
ATOM 730 C C . GLY A 1 112 ? 21.806 23.151 27.529 1.00 18.15 91 GLY A C 1
ATOM 731 O O . GLY A 1 112 ? 22.566 23.702 26.758 1.00 16.44 91 GLY A O 1
ATOM 732 N N . TRP A 1 113 ? 21.866 23.378 28.849 1.00 13.60 92 TRP A N 1
ATOM 733 C CA . TRP A 1 113 ? 22.839 24.282 29.387 1.00 16.30 92 TRP A CA 1
ATOM 734 C C . TRP A 1 113 ? 24.242 23.696 29.246 1.00 15.75 92 TRP A C 1
ATOM 735 O O . TRP A 1 113 ? 24.368 22.495 29.358 1.00 18.44 92 TRP A O 1
ATOM 746 N N . GLY A 1 114 ? 25.239 24.572 29.091 1.00 17.60 93 GLY A N 1
ATOM 747 C CA . GLY A 1 114 ? 26.639 24.181 29.149 1.00 19.27 93 GLY A CA 1
ATOM 748 C C . GLY A 1 114 ? 27.011 23.876 30.586 1.00 20.60 93 GLY A C 1
ATOM 749 O O . GLY A 1 114 ? 26.269 24.185 31.516 1.00 17.25 93 GLY A O 1
ATOM 750 N N . PRO A 1 115 ? 28.171 23.231 30.821 1.00 20.34 94 PRO A N 1
ATOM 751 C CA . PRO A 1 115 ? 28.490 22.819 32.182 1.00 21.73 94 PRO A CA 1
ATOM 752 C C . PRO A 1 115 ? 28.489 24.026 33.136 1.00 19.86 94 PRO A C 1
ATOM 753 O O . PRO A 1 115 ? 29.037 25.040 32.811 1.00 18.50 94 PRO A O 1
ATOM 757 N N . ASN A 1 116 ? 27.913 23.858 34.332 1.00 22.90 95 ASN A N 1
ATOM 758 C CA . ASN A 1 116 ? 27.954 24.856 35.413 1.00 23.59 95 ASN A CA 1
ATOM 759 C C . ASN A 1 116 ? 27.305 26.182 34.973 1.00 20.19 95 ASN A C 1
ATOM 760 O O . ASN A 1 116 ? 27.822 27.277 35.316 1.00 23.06 95 ASN A O 1
ATOM 765 N N . ARG A 1 117 ? 26.260 26.022 34.174 1.00 22.22 96 ARG A N 1
ATOM 766 C CA . ARG A 1 117 ? 25.391 27.087 33.645 1.00 19.07 96 ARG A CA 1
ATOM 767 C C . ARG A 1 117 ? 23.941 26.685 33.924 1.00 16.49 96 ARG A C 1
ATOM 768 O O . ARG A 1 117 ? 23.549 25.523 33.828 1.00 17.05 96 ARG A O 1
ATOM 776 N N . PRO A 1 118 ? 23.099 27.682 34.257 1.00 16.68 97 PRO A N 1
ATOM 777 C CA . PRO A 1 118 ? 23.493 29.071 34.321 1.00 16.33 97 PRO A CA 1
ATOM 778 C C . PRO A 1 118 ? 24.409 29.469 35.489 1.00 17.81 97 PRO A C 1
ATOM 779 O O . PRO A 1 118 ? 24.249 29.012 36.614 1.00 20.78 97 PRO A O 1
ATOM 783 N N . ASP A 1 119 ? 25.366 30.337 35.224 1.00 19.76 98 ASP A N 1
ATOM 784 C CA . ASP A 1 119 ? 26.264 30.771 36.257 1.00 19.92 98 ASP A CA 1
ATOM 785 C C . ASP A 1 119 ? 25.574 31.742 37.236 1.00 22.91 98 ASP A C 1
ATOM 786 O O . ASP A 1 119 ? 25.911 31.820 38.435 1.00 23.89 98 ASP A O 1
ATOM 791 N N . ALA A 1 120 ? 24.619 32.527 36.740 1.00 20.48 99 ALA A N 1
ATOM 792 C CA . ALA A 1 120 ? 24.021 33.641 37.526 1.00 19.43 99 ALA A CA 1
ATOM 793 C C . ALA A 1 120 ? 22.560 33.866 37.085 1.00 22.81 99 ALA A C 1
ATOM 794 O O . ALA A 1 120 ? 22.122 33.417 36.026 1.00 22.29 99 ALA A O 1
ATOM 796 N N . ASP A 1 121 ? 21.782 34.484 37.978 1.00 21.27 100 ASP A N 1
ATOM 797 C CA . ASP A 1 121 ? 20.395 34.845 37.682 1.00 20.44 100 ASP A CA 1
ATOM 798 C C . ASP A 1 121 ? 20.380 36.064 36.766 1.00 17.80 100 ASP A C 1
ATOM 799 O O . ASP A 1 121 ? 21.388 36.683 36.518 1.00 16.11 100 ASP A O 1
ATOM 804 N N . GLU A 1 122 ? 19.161 36.424 36.297 1.00 16.61 101 GLU A N 1
ATOM 805 C CA . GLU A 1 122 ? 18.855 37.752 35.775 1.00 17.74 101 GLU A CA 1
ATOM 806 C C . GLU A 1 122 ? 19.513 37.971 34.413 1.00 14.33 101 GLU A C 1
ATOM 807 O O . GLU A 1 122 ? 19.792 39.078 34.030 1.00 16.62 101 GLU A O 1
ATOM 813 N N . GLY A 1 123 ? 19.688 36.890 33.683 1.00 14.07 102 GLY A N 1
ATOM 814 C CA . GLY A 1 123 ? 20.303 37.024 32.372 1.00 13.40 102 GLY A CA 1
ATOM 815 C C . GLY A 1 123 ? 19.401 36.663 31.206 1.00 13.23 102 GLY A C 1
ATOM 816 O O . GLY A 1 123 ? 18.210 36.355 31.356 1.00 13.84 102 GLY A O 1
ATOM 817 N N . CYS A 1 124 ? 20.012 36.696 30.015 1.00 12.60 103 CYS A N 1
ATOM 818 C CA A CYS A 1 124 ? 19.376 36.180 28.803 0.50 12.57 103 CYS A CA 1
ATOM 819 C CA B CYS A 1 124 ? 19.358 36.154 28.808 0.50 12.38 103 CYS A CA 1
ATOM 820 C C . CYS A 1 124 ? 20.252 35.077 28.222 1.00 12.28 103 CYS A C 1
ATOM 821 O O . CYS A 1 124 ? 21.429 35.041 28.526 1.00 14.92 103 CYS A O 1
ATOM 826 N N . MET A 1 125 ? 19.654 34.223 27.394 1.00 10.11 104 MET A N 1
ATOM 827 C CA . MET A 1 125 ? 20.341 33.010 26.966 1.00 10.55 104 MET A CA 1
ATOM 828 C C . MET A 1 125 ? 20.860 33.118 25.529 1.00 10.85 104 MET A C 1
ATOM 829 O O . MET A 1 125 ? 20.257 33.741 24.648 1.00 10.58 104 MET A O 1
ATOM 834 N N . ASP A 1 126 ? 21.966 32.414 25.332 1.00 11.15 105 ASP A N 1
ATOM 835 C CA . ASP A 1 126 ? 22.553 32.171 24.020 1.00 11.10 105 ASP A CA 1
ATOM 836 C C . ASP A 1 126 ? 22.949 30.698 23.884 1.00 12.18 105 ASP A C 1
ATOM 837 O O . ASP A 1 126 ? 22.948 29.959 24.842 1.00 11.95 105 ASP A O 1
ATOM 842 N N . TYR A 1 127 ? 23.206 30.272 22.641 1.00 10.09 106 TYR A N 1
ATOM 843 C CA . TYR A 1 127 ? 24.141 29.156 22.351 1.00 9.54 106 TYR A CA 1
ATOM 844 C C . TYR A 1 127 ? 25.511 29.805 22.337 1.00 9.48 106 TYR A C 1
ATOM 845 O O . TYR A 1 127 ? 25.696 30.805 21.681 1.00 10.35 106 TYR A O 1
ATOM 854 N N . LEU A 1 128 ? 26.490 29.176 22.993 1.00 11.13 107 LEU A N 1
ATOM 855 C CA . LEU A 1 128 ? 27.850 29.671 23.021 1.00 11.83 107 LEU A CA 1
ATOM 856 C C . LEU A 1 128 ? 28.800 28.527 22.666 1.00 12.10 107 LEU A C 1
ATOM 857 O O . LEU A 1 128 ? 28.519 27.387 23.063 1.00 11.82 107 LEU A O 1
ATOM 862 N N . ASN A 1 129 ? 29.874 28.889 21.965 1.00 12.54 108 ASN A N 1
ATOM 863 C CA . ASN A 1 129 ? 31.002 27.979 21.711 1.00 13.65 108 ASN A CA 1
ATOM 864 C C . ASN A 1 129 ? 32.260 28.625 22.261 1.00 13.18 108 ASN A C 1
ATOM 865 O O . ASN A 1 129 ? 32.881 29.472 21.615 1.00 13.99 108 ASN A O 1
ATOM 870 N N . TYR A 1 130 ? 32.602 28.256 23.488 1.00 16.32 109 TYR A N 1
ATOM 871 C CA . TYR A 1 130 ? 33.776 28.815 24.135 1.00 17.29 109 TYR A CA 1
ATOM 872 C C . TYR A 1 130 ? 34.210 27.913 25.297 1.00 19.77 109 TYR A C 1
ATOM 873 O O . TYR A 1 130 ? 33.448 27.593 26.214 1.00 18.76 109 TYR A O 1
ATOM 882 N N . LYS A 1 131 ? 35.466 27.452 25.194 1.00 21.86 110 LYS A N 1
ATOM 883 C CA . LYS A 1 131 ? 36.067 26.518 26.139 1.00 24.82 110 LYS A CA 1
ATOM 884 C C . LYS A 1 131 ? 35.151 25.294 26.333 1.00 23.31 110 LYS A C 1
ATOM 885 O O . LYS A 1 131 ? 34.882 24.580 25.392 1.00 24.00 110 LYS A O 1
ATOM 891 N N . GLU A 1 132 ? 34.728 25.036 27.579 1.00 21.35 111 GLU A N 1
ATOM 892 C CA . GLU A 1 132 ? 33.967 23.839 27.997 1.00 24.49 111 GLU A CA 1
ATOM 893 C C . GLU A 1 132 ? 32.514 23.845 27.457 1.00 21.10 111 GLU A C 1
ATOM 894 O O . GLU A 1 132 ? 31.852 22.818 27.466 1.00 22.33 111 GLU A O 1
ATOM 900 N N . ILE A 1 133 ? 32.005 25.009 27.036 1.00 18.52 112 ILE A N 1
ATOM 901 C CA . ILE A 1 133 ? 30.650 25.133 26.492 1.00 18.34 112 ILE A CA 1
ATOM 902 C C . ILE A 1 133 ? 30.765 24.950 24.963 1.00 15.94 112 ILE A C 1
ATOM 903 O O . ILE A 1 133 ? 31.330 25.808 24.275 1.00 15.52 112 ILE A O 1
ATOM 908 N N . VAL A 1 134 ? 30.262 23.819 24.467 1.00 15.60 113 VAL A N 1
ATOM 909 C CA . VAL A 1 134 ? 30.410 23.426 23.058 1.00 16.34 113 VAL A CA 1
ATOM 910 C C . VAL A 1 134 ? 29.048 23.508 22.359 1.00 16.44 113 VAL A C 1
ATOM 911 O O . VAL A 1 134 ? 28.358 22.494 22.233 1.00 15.74 113 VAL A O 1
ATOM 915 N N . TRP A 1 135 ? 28.681 24.719 21.903 1.00 14.58 114 TRP A N 1
ATOM 916 C CA . TRP A 1 135 ? 27.386 24.945 21.307 1.00 14.28 114 TRP A CA 1
ATOM 917 C C . TRP A 1 135 ? 26.274 24.465 22.251 1.00 12.86 114 TRP A C 1
ATOM 918 O O . TRP A 1 135 ? 25.455 23.640 21.944 1.00 11.91 114 TRP A O 1
ATOM 929 N N . GLN A 1 136 ? 26.301 25.042 23.461 1.00 14.17 115 GLN A N 1
ATOM 930 C CA . GLN A 1 136 ? 25.320 24.784 24.513 1.00 14.19 115 GLN A CA 1
ATOM 931 C C . GLN A 1 136 ? 24.911 26.147 25.076 1.00 12.00 115 GLN A C 1
ATOM 932 O O . GLN A 1 136 ? 25.555 27.190 24.806 1.00 13.87 115 GLN A O 1
ATOM 938 N N . TRP A 1 137 ? 23.921 26.142 25.952 1.00 12.78 116 TRP A N 1
ATOM 939 C CA . TRP A 1 137 ? 23.387 27.432 26.422 1.00 13.07 116 TRP A CA 1
ATOM 940 C C . TRP A 1 137 ? 24.262 28.067 27.511 1.00 14.83 116 TRP A C 1
ATOM 941 O O . TRP A 1 137 ? 24.839 27.354 28.336 1.00 15.45 116 TRP A O 1
ATOM 952 N N . ASN A 1 138 ? 24.409 29.408 27.477 1.00 13.95 117 ASN A N 1
ATOM 953 C CA . ASN A 1 138 ? 25.092 30.214 28.478 1.00 13.95 117 ASN A CA 1
ATOM 954 C C . ASN A 1 138 ? 24.177 31.400 28.835 1.00 14.56 117 ASN A C 1
ATOM 955 O O . ASN A 1 138 ? 23.337 31.821 27.997 1.00 14.81 117 ASN A O 1
ATOM 960 N N . ASP A 1 139 ? 24.289 31.890 30.062 1.00 15.34 118 ASP A N 1
ATOM 961 C CA . ASP A 1 139 ? 23.538 33.063 30.567 1.00 15.51 118 ASP A CA 1
ATOM 962 C C . ASP A 1 139 ? 24.445 34.285 30.536 1.00 14.87 118 ASP A C 1
ATOM 963 O O . ASP A 1 139 ? 25.562 34.264 31.091 1.00 15.24 118 ASP A O 1
ATOM 968 N N . HIS A 1 140 ? 23.986 35.388 29.931 1.00 11.53 119 HIS A N 1
ATOM 969 C CA . HIS A 1 140 ? 24.697 36.611 29.818 1.00 12.52 119 HIS A CA 1
ATOM 970 C C . HIS A 1 140 ? 23.850 37.690 30.510 1.00 14.12 119 HIS A C 1
ATOM 971 O O . HIS A 1 140 ? 22.651 37.777 30.265 1.00 14.18 119 HIS A O 1
ATOM 978 N N . GLN A 1 141 ? 24.485 38.513 31.346 1.00 16.11 120 GLN A N 1
ATOM 979 C CA . GLN A 1 141 ? 23.696 39.400 32.214 1.00 17.09 120 GLN A CA 1
ATOM 980 C C . GLN A 1 141 ? 23.431 40.772 31.564 1.00 17.77 120 GLN A C 1
ATOM 981 O O . GLN A 1 141 ? 22.732 41.611 32.152 1.00 22.66 120 GLN A O 1
ATOM 987 N N . ASP A 1 142 ? 23.910 41.034 30.355 1.00 14.80 121 ASP A N 1
ATOM 988 C CA . ASP A 1 142 ? 23.567 42.239 29.669 1.00 16.20 121 ASP A CA 1
ATOM 989 C C . ASP A 1 142 ? 22.658 41.934 28.469 1.00 15.09 121 ASP A C 1
ATOM 990 O O . ASP A 1 142 ? 23.122 41.561 27.406 1.00 15.33 121 ASP A O 1
ATOM 995 N N . CYS A 1 143 ? 21.367 42.160 28.685 1.00 13.75 122 CYS A N 1
ATOM 996 C CA . CYS A 1 143 ? 20.326 41.786 27.689 1.00 13.58 122 CYS A CA 1
ATOM 997 C C . CYS A 1 143 ? 20.050 42.938 26.733 1.00 13.52 122 CYS A C 1
ATOM 998 O O . CYS A 1 143 ? 19.138 42.821 25.887 1.00 12.20 122 CYS A O 1
ATOM 1001 N N . VAL A 1 144 ? 20.830 44.025 26.800 1.00 11.42 123 VAL A N 1
ATOM 1002 C CA . VAL A 1 144 ? 20.580 45.198 26.034 1.00 12.31 123 VAL A CA 1
ATOM 1003 C C . VAL A 1 144 ? 21.737 45.502 25.081 1.00 12.62 123 VAL A C 1
ATOM 1004 O O . VAL A 1 144 ? 21.531 45.732 23.900 1.00 12.98 123 VAL A O 1
ATOM 1008 N N . ASN A 1 145 ? 22.961 45.605 25.621 1.00 13.25 124 ASN A N 1
ATOM 1009 C CA . ASN A 1 145 ? 24.041 46.249 24.896 1.00 14.39 124 ASN A CA 1
ATOM 1010 C C . ASN A 1 145 ? 25.136 45.284 24.419 1.00 15.91 124 ASN A C 1
ATOM 1011 O O . ASN A 1 145 ? 26.235 45.757 24.026 1.00 18.33 124 ASN A O 1
ATOM 1016 N N . THR A 1 146 ? 24.899 43.979 24.440 1.00 13.63 125 THR A N 1
ATOM 1017 C CA . THR A 1 146 ? 25.843 43.015 23.905 1.00 14.22 125 THR A CA 1
ATOM 1018 C C . THR A 1 146 ? 25.287 42.478 22.591 1.00 14.73 125 THR A C 1
ATOM 1019 O O . THR A 1 146 ? 24.258 41.805 22.584 1.00 15.61 125 THR A O 1
ATOM 1023 N N . LYS A 1 147 ? 25.981 42.788 21.501 1.00 14.70 126 LYS A N 1
ATOM 1024 C CA . LYS A 1 147 ? 25.392 42.685 20.162 1.00 15.27 126 LYS A CA 1
ATOM 1025 C C . LYS A 1 147 ? 25.892 41.400 19.527 1.00 15.45 126 LYS A C 1
ATOM 1026 O O . LYS A 1 147 ? 27.071 41.288 19.323 1.00 16.18 126 LYS A O 1
ATOM 1032 N N . GLY A 1 148 ? 24.975 40.483 19.173 1.00 12.60 127 GLY A N 1
ATOM 1033 C CA . GLY A 1 148 ? 25.332 39.271 18.503 1.00 11.94 127 GLY A CA 1
ATOM 1034 C C . GLY A 1 148 ? 24.244 38.855 17.515 1.00 10.87 127 GLY A C 1
ATOM 1035 O O . GLY A 1 148 ? 23.169 39.472 17.479 1.00 9.18 127 GLY A O 1
ATOM 1036 N N . PRO A 1 149 ? 24.504 37.782 16.747 1.00 9.29 128 PRO A N 1
ATOM 1037 C CA . PRO A 1 149 ? 23.514 37.239 15.807 1.00 9.04 128 PRO A CA 1
ATOM 1038 C C . PRO A 1 149 ? 22.438 36.566 16.673 1.00 8.62 128 PRO A C 1
ATOM 1039 O O . PRO A 1 149 ? 22.608 36.388 17.872 1.00 8.38 128 PRO A O 1
ATOM 1043 N N . SER A 1 150 ? 21.390 36.102 16.023 1.00 7.69 129 SER A N 1
ATOM 1044 C CA . SER A 1 150 ? 20.236 35.533 16.766 1.00 7.81 129 SER A CA 1
ATOM 1045 C C . SER A 1 150 ? 19.533 34.526 15.870 1.00 7.71 129 SER A C 1
ATOM 1046 O O . SER A 1 150 ? 19.828 34.454 14.675 1.00 8.80 129 SER A O 1
ATOM 1049 N N . ILE A 1 151 ? 18.660 33.755 16.492 1.00 7.13 130 ILE A N 1
ATOM 1050 C CA . ILE A 1 151 ? 17.896 32.692 15.789 1.00 7.49 130 ILE A CA 1
ATOM 1051 C C . ILE A 1 151 ? 16.401 32.933 16.009 1.00 6.84 130 ILE A C 1
ATOM 1052 O O . ILE A 1 151 ? 15.944 32.951 17.146 1.00 5.97 130 ILE A O 1
ATOM 1057 N N . CYS A 1 152 ? 15.670 33.144 14.908 1.00 6.92 131 CYS A N 1
ATOM 1058 C CA . CYS A 1 152 ? 14.215 33.349 14.968 1.00 7.59 131 CYS A CA 1
ATOM 1059 C C . CYS A 1 152 ? 13.516 32.037 14.563 1.00 7.45 131 CYS A C 1
ATOM 1060 O O . CYS A 1 152 ? 14.069 31.278 13.767 1.00 8.57 131 CYS A O 1
ATOM 1063 N N . GLU A 1 153 ? 12.383 31.749 15.203 1.00 6.79 132 GLU A N 1
ATOM 1064 C CA . GLU A 1 153 ? 11.566 30.567 14.911 1.00 7.39 132 GLU A CA 1
ATOM 1065 C C . GLU A 1 153 ? 10.139 31.041 14.602 1.00 7.47 132 GLU A C 1
ATOM 1066 O O . GLU A 1 153 ? 9.610 31.829 15.337 1.00 8.22 132 GLU A O 1
ATOM 1072 N N . THR A 1 154 ? 9.519 30.500 13.544 1.00 9.10 133 THR A N 1
ATOM 1073 C CA . THR A 1 154 ? 8.089 30.738 13.299 1.00 10.23 133 THR A CA 1
ATOM 1074 C C . THR A 1 154 ? 7.399 29.393 13.069 1.00 11.30 133 THR A C 1
ATOM 1075 O O . THR A 1 154 ? 8.004 28.454 12.508 1.00 10.63 133 THR A O 1
ATOM 1079 N N . ASP A 1 155 ? 6.129 29.313 13.469 1.00 12.56 134 ASP A N 1
ATOM 1080 C CA . ASP A 1 155 ? 5.340 28.102 13.151 1.00 15.07 134 ASP A CA 1
ATOM 1081 C C . ASP A 1 155 ? 4.253 28.443 12.127 1.00 14.30 134 ASP A C 1
ATOM 1082 O O . ASP A 1 155 ? 3.357 27.609 11.831 1.00 14.20 134 ASP A O 1
ATOM 1087 N N . CYS A 1 156 ? 4.336 29.639 11.562 1.00 13.23 135 CYS A N 1
ATOM 1088 C CA . CYS A 1 156 ? 3.459 30.070 10.448 1.00 15.68 135 CYS A CA 1
ATOM 1089 C C . CYS A 1 156 ? 1.980 30.074 10.873 1.00 17.06 135 CYS A C 1
ATOM 1090 O O . CYS A 1 156 ? 1.107 29.983 10.018 1.00 20.28 135 CYS A O 1
ATOM 1093 N N . SER A 1 157 ? 1.671 30.214 12.157 1.00 19.34 136 SER A N 1
ATOM 1094 C CA . SER A 1 157 ? 0.255 30.183 12.579 1.00 25.46 136 SER A CA 1
ATOM 1095 C C . SER A 1 157 ? -0.421 31.515 12.219 1.00 30.76 136 SER A C 1
ATOM 1096 O O . SER A 1 157 ? 0.217 32.557 12.318 1.00 31.92 136 SER A O 1
ATOM 1099 N N . GLU A 1 158 ? -1.679 31.426 11.742 1.00 34.61 137 GLU A N 1
ATOM 1100 C CA . GLU A 1 158 ? -2.566 32.537 11.318 1.00 44.13 137 GLU A CA 1
ATOM 1101 C C . GLU A 1 158 ? -1.746 33.778 10.942 1.00 46.70 137 GLU A C 1
ATOM 1102 O O . GLU A 1 158 ? -1.656 34.153 9.762 1.00 56.91 137 GLU A O 1
ATOM 1108 N N . CYS B 2 22 ? 12.456 20.140 -1.611 1.00 32.66 1 CYS B N 1
ATOM 1109 C CA . CYS B 2 22 ? 11.365 20.874 -2.309 1.00 29.69 1 CYS B CA 1
ATOM 1110 C C . CYS B 2 22 ? 11.484 20.651 -3.827 1.00 30.63 1 CYS B C 1
ATOM 1111 O O . CYS B 2 22 ? 12.402 21.135 -4.486 1.00 27.89 1 CYS B O 1
ATOM 1114 N N . CYS B 2 23 ? 10.568 19.838 -4.360 1.00 27.24 2 CYS B N 1
ATOM 1115 C CA . CYS B 2 23 ? 10.473 19.527 -5.793 1.00 27.76 2 CYS B CA 1
ATOM 1116 C C . CYS B 2 23 ? 9.891 20.713 -6.578 1.00 28.89 2 CYS B C 1
ATOM 1117 O O . CYS B 2 23 ? 9.032 21.489 -6.094 1.00 28.17 2 CYS B O 1
ATOM 1120 N N . SER B 2 24 ? 10.323 20.841 -7.837 1.00 29.53 3 SER B N 1
ATOM 1121 C CA . SER B 2 24 ? 9.576 21.628 -8.813 1.00 33.03 3 SER B CA 1
ATOM 1122 C C . SER B 2 24 ? 8.611 20.708 -9.575 1.00 35.85 3 SER B C 1
ATOM 1123 O O . SER B 2 24 ? 8.781 19.509 -9.562 1.00 31.00 3 SER B O 1
ATOM 1126 N N . GLU B 2 25 ? 7.603 21.297 -10.227 1.00 39.16 4 GLU B N 1
ATOM 1127 C CA . GLU B 2 25 ? 6.626 20.594 -11.070 1.00 42.86 4 GLU B CA 1
ATOM 1128 C C . GLU B 2 25 ? 7.285 19.619 -12.054 1.00 46.20 4 GLU B C 1
ATOM 1129 O O . GLU B 2 25 ? 6.714 18.579 -12.362 1.00 41.76 4 GLU B O 1
ATOM 1135 N N . ASP B 2 26 ? 8.461 19.984 -12.576 1.00 49.27 5 ASP B N 1
ATOM 1136 C CA . ASP B 2 26 ? 9.158 19.197 -13.599 1.00 51.26 5 ASP B CA 1
ATOM 1137 C C . ASP B 2 26 ? 9.895 18.019 -12.948 1.00 47.37 5 ASP B C 1
ATOM 1138 O O . ASP B 2 26 ? 10.507 17.203 -13.626 1.00 44.50 5 ASP B O 1
ATOM 1143 N N . ASP B 2 27 ? 9.874 17.940 -11.619 1.00 43.43 6 ASP B N 1
ATOM 1144 C CA . ASP B 2 27 ? 10.447 16.798 -10.947 1.00 42.34 6 ASP B CA 1
ATOM 1145 C C . ASP B 2 27 ? 9.420 15.660 -10.922 1.00 36.26 6 ASP B C 1
ATOM 1146 O O . ASP B 2 27 ? 9.785 14.528 -10.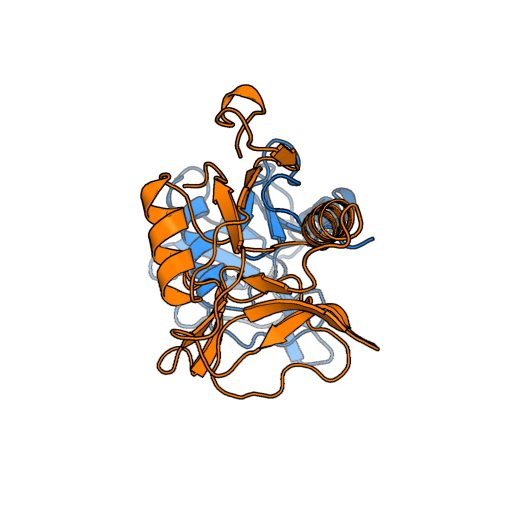662 1.00 40.91 6 ASP B O 1
ATOM 1151 N N . CYS B 2 28 ? 8.144 15.990 -11.153 1.00 33.52 7 CYS B N 1
ATOM 1152 C CA . CYS B 2 28 ? 7.070 15.052 -10.941 1.00 32.07 7 CYS B CA 1
ATOM 1153 C C . CYS B 2 28 ? 6.995 14.113 -12.138 1.00 34.03 7 CYS B C 1
ATOM 1154 O O . CYS B 2 28 ? 6.877 14.585 -13.265 1.00 33.55 7 CYS B O 1
ATOM 1157 N N . PRO B 2 29 ? 7.081 12.779 -11.929 1.00 29.91 8 PRO B N 1
ATOM 1158 C CA . PRO B 2 29 ? 6.797 11.813 -12.990 1.00 29.84 8 PRO B CA 1
ATOM 1159 C C . PRO B 2 29 ? 5.392 11.979 -13.582 1.00 30.46 8 PRO B C 1
ATOM 1160 O O . PRO B 2 29 ? 4.533 12.567 -12.962 1.00 28.43 8 PRO B O 1
ATOM 1164 N N . SER B 2 30 ? 5.165 11.455 -14.794 1.00 29.27 9 SER B N 1
ATOM 1165 C CA . SER B 2 30 ? 3.865 11.574 -15.441 1.00 31.24 9 SER B CA 1
ATOM 1166 C C . SER B 2 30 ? 2.824 10.853 -14.572 1.00 29.79 9 SER B C 1
ATOM 1167 O O . SER B 2 30 ? 3.135 9.814 -14.003 1.00 29.31 9 SER B O 1
ATOM 1170 N N . GLY B 2 31 ? 1.613 11.419 -14.472 1.00 28.36 10 GLY B N 1
ATOM 1171 C CA . GLY B 2 31 ? 0.526 10.869 -13.652 1.00 27.10 10 GLY B CA 1
ATOM 1172 C C . GLY B 2 31 ? 0.646 11.230 -12.174 1.00 27.55 10 GLY B C 1
ATOM 1173 O O . GLY B 2 31 ? -0.185 10.782 -11.374 1.00 28.07 10 GLY B O 1
ATOM 1174 N N . TRP B 2 32 ? 1.683 11.996 -11.813 1.00 26.63 11 TRP B N 1
ATOM 1175 C CA . TRP B 2 32 ? 1.843 12.529 -10.443 1.00 24.36 11 TRP B CA 1
ATOM 1176 C C . TRP B 2 32 ? 1.401 13.989 -10.411 1.00 25.97 11 TRP B C 1
ATOM 1177 O O . TRP B 2 32 ? 1.641 14.748 -11.339 1.00 29.59 11 TRP B O 1
ATOM 1188 N N . LYS B 2 33 ? 0.797 14.375 -9.291 1.00 22.84 12 LYS B N 1
ATOM 1189 C CA . LYS B 2 33 ? 0.276 15.699 -9.085 1.00 23.17 12 LYS B CA 1
ATOM 1190 C C . LYS B 2 33 ? 1.257 16.512 -8.241 1.00 22.79 12 LYS B C 1
ATOM 1191 O O . LYS B 2 33 ? 1.780 16.013 -7.267 1.00 19.52 12 LYS B O 1
ATOM 1197 N N . PHE B 2 34 ? 1.457 17.780 -8.610 1.00 23.02 13 PHE B N 1
ATOM 1198 C CA . PHE B 2 34 ? 2.300 18.701 -7.889 1.00 21.47 13 PHE B CA 1
ATOM 1199 C C . PHE B 2 34 ? 1.483 19.526 -6.884 1.00 20.34 13 PHE B C 1
ATOM 1200 O O . PHE B 2 34 ? 0.460 20.112 -7.215 1.00 20.27 13 PHE B O 1
ATOM 1208 N N . PHE B 2 35 ? 1.994 19.632 -5.656 1.00 18.11 14 PHE B N 1
ATOM 1209 C CA . PHE B 2 35 ? 1.489 20.595 -4.651 1.00 17.18 14 PHE B CA 1
ATOM 1210 C C . PHE B 2 35 ? 2.600 20.889 -3.642 1.00 16.32 14 PHE B C 1
ATOM 1211 O O . PHE B 2 35 ? 3.214 19.977 -3.075 1.00 14.57 14 PHE B O 1
ATOM 1219 N N . GLY B 2 36 ? 2.819 22.180 -3.333 1.00 17.50 15 GLY B N 1
ATOM 1220 C CA . GLY B 2 36 ? 3.660 22.573 -2.197 1.00 16.33 15 GLY B CA 1
ATOM 1221 C C . GLY B 2 36 ? 5.016 21.869 -2.113 1.00 16.34 15 GLY B C 1
ATOM 1222 O O . GLY B 2 36 ? 5.457 21.352 -1.053 1.00 17.53 15 GLY B O 1
ATOM 1223 N N . GLY B 2 37 ? 5.728 21.821 -3.244 1.00 16.04 16 GLY B N 1
ATOM 1224 C CA . GLY B 2 37 ? 7.090 21.301 -3.283 1.00 16.91 16 GLY B CA 1
ATOM 1225 C C . GLY B 2 37 ? 7.178 19.771 -3.245 1.00 15.55 16 GLY B C 1
ATOM 1226 O O . GLY B 2 37 ? 8.243 19.213 -3.016 1.00 15.26 16 GLY B O 1
ATOM 1227 N N . SER B 2 38 ? 6.035 19.100 -3.407 1.00 15.41 17 SER B N 1
ATOM 1228 C CA . SER B 2 38 ? 5.974 17.653 -3.428 1.00 14.51 17 SER B CA 1
ATOM 1229 C C . SER B 2 38 ? 5.218 17.171 -4.664 1.00 12.64 17 SER B C 1
ATOM 1230 O O . SER B 2 38 ? 4.352 17.825 -5.223 1.00 13.74 17 SER B O 1
ATOM 1233 N N . CYS B 2 39 ? 5.561 15.958 -5.061 1.00 12.88 18 CYS B N 1
ATOM 1234 C CA . CYS B 2 39 ? 4.843 15.252 -6.076 1.00 13.98 18 CYS B CA 1
ATOM 1235 C C . CYS B 2 39 ? 4.092 14.103 -5.408 1.00 11.36 18 CYS B C 1
ATOM 1236 O O . CYS B 2 39 ? 4.705 13.400 -4.625 1.00 11.05 18 CYS B O 1
ATOM 1239 N N . TYR B 2 40 ? 2.860 13.834 -5.845 1.00 11.90 19 TYR B N 1
ATOM 1240 C CA . TYR B 2 40 ? 1.986 12.853 -5.197 1.00 11.67 19 TYR B CA 1
ATOM 1241 C C . TYR B 2 40 ? 1.418 11.862 -6.223 1.00 11.35 19 TYR B C 1
ATOM 1242 O O . TYR B 2 40 ? 0.965 12.264 -7.329 1.00 13.49 19 TYR B O 1
ATOM 1251 N N . LEU B 2 41 ? 1.337 10.594 -5.817 1.00 11.40 20 LEU B N 1
ATOM 1252 C CA . LEU B 2 41 ? 0.672 9.575 -6.668 1.00 12.37 20 LEU B CA 1
ATOM 1253 C C . LEU B 2 41 ? -0.494 9.043 -5.855 1.00 11.71 20 LEU B C 1
ATOM 1254 O O . LEU B 2 41 ? -0.290 8.449 -4.835 1.00 9.94 20 LEU B O 1
ATOM 1259 N N . PHE B 2 42 ? -1.719 9.210 -6.383 1.00 10.92 21 PHE B N 1
ATOM 1260 C CA . PHE B 2 42 ? -2.925 8.670 -5.793 1.00 10.87 21 PHE B CA 1
ATOM 1261 C C . PHE B 2 42 ? -3.153 7.327 -6.488 1.00 11.95 21 PHE B C 1
ATOM 1262 O O . PHE B 2 42 ? -3.842 7.286 -7.519 1.00 15.10 21 PHE B O 1
ATOM 1270 N N . ASP B 2 43 ? -2.543 6.276 -5.960 1.00 11.02 22 ASP B N 1
ATOM 1271 C CA . ASP B 2 43 ? -2.521 4.995 -6.679 1.00 12.11 22 ASP B CA 1
ATOM 1272 C C . ASP B 2 43 ? -3.737 4.145 -6.288 1.00 11.87 22 ASP B C 1
ATOM 1273 O O . ASP B 2 43 ? -4.002 3.891 -5.162 1.00 10.98 22 ASP B O 1
ATOM 1278 N N . GLU B 2 44 ? -4.415 3.614 -7.313 1.00 12.69 23 GLU B N 1
ATOM 1279 C CA . GLU B 2 44 ? -5.656 2.853 -7.113 1.00 12.97 23 GLU B CA 1
ATOM 1280 C C . GLU B 2 44 ? -5.448 1.331 -7.125 1.00 13.39 23 GLU B C 1
ATOM 1281 O O . GLU B 2 44 ? -6.434 0.544 -7.156 1.00 14.88 23 GLU B O 1
ATOM 1287 N N . GLY B 2 45 ? -4.211 0.858 -7.079 1.00 12.81 24 GLY B N 1
ATOM 1288 C CA . GLY B 2 45 ? -3.978 -0.536 -6.902 1.00 12.48 24 GLY B CA 1
ATOM 1289 C C . GLY B 2 45 ? -4.420 -0.984 -5.527 1.00 12.79 24 GLY B C 1
ATOM 1290 O O . GLY B 2 45 ? -4.670 -0.166 -4.615 1.00 14.18 24 GLY B O 1
ATOM 1291 N N . SER B 2 46 ? -4.458 -2.294 -5.318 1.00 13.12 25 SER B N 1
ATOM 1292 C CA . SER B 2 46 ? -5.125 -2.864 -4.186 1.00 12.44 25 SER B CA 1
ATOM 1293 C C . SER B 2 46 ? -4.107 -3.606 -3.347 1.00 13.31 25 SER B C 1
ATOM 1294 O O . SER B 2 46 ? -3.692 -4.725 -3.688 1.00 12.41 25 SER B O 1
ATOM 1297 N N . ARG B 2 47 ? -3.610 -2.921 -2.305 1.00 10.95 26 ARG B N 1
ATOM 1298 C CA . ARG B 2 47 ? -2.545 -3.451 -1.478 1.00 10.66 26 ARG B CA 1
ATOM 1299 C C . ARG B 2 47 ? -2.886 -3.250 0.006 1.00 9.70 26 ARG B C 1
ATOM 1300 O O . ARG B 2 47 ? -3.591 -2.330 0.454 1.00 10.26 26 ARG B O 1
ATOM 1308 N N . GLY B 2 48 ? -2.346 -4.141 0.839 1.00 11.74 27 GLY B N 1
ATOM 1309 C CA . GLY B 2 48 ? -2.291 -3.910 2.221 1.00 11.41 27 GLY B CA 1
ATOM 1310 C C . GLY B 2 48 ? -1.375 -2.718 2.517 1.00 10.95 27 GLY B C 1
ATOM 1311 O O . GLY B 2 48 ? -0.648 -2.237 1.652 1.00 13.54 27 GLY B O 1
ATOM 1312 N N . TRP B 2 49 ? -1.388 -2.307 3.767 1.00 11.69 28 TRP B N 1
ATOM 1313 C CA . TRP B 2 49 ? -0.555 -1.139 4.163 1.00 11.29 28 TRP B CA 1
ATOM 1314 C C . TRP B 2 49 ? 0.923 -1.432 3.898 1.00 12.22 28 TRP B C 1
ATOM 1315 O O . TRP B 2 49 ? 1.607 -0.618 3.279 1.00 12.15 28 TRP B O 1
ATOM 1326 N N . GLU B 2 50 ? 1.412 -2.615 4.313 1.00 14.30 29 GLU B N 1
ATOM 1327 C CA . GLU B 2 50 ? 2.798 -2.976 4.083 1.00 15.03 29 GLU B CA 1
ATOM 1328 C C . GLU B 2 50 ? 3.092 -3.034 2.593 1.00 13.95 29 GLU B C 1
ATOM 1329 O O . GLU B 2 50 ? 4.169 -2.592 2.122 1.00 14.42 29 GLU B O 1
ATOM 1335 N N . GLY B 2 51 ? 2.151 -3.561 1.801 1.00 12.65 30 GLY B N 1
ATOM 1336 C CA . GLY B 2 51 ? 2.378 -3.638 0.380 1.00 13.49 30 GLY B CA 1
ATOM 1337 C C . GLY B 2 51 ? 2.445 -2.262 -0.251 1.00 12.96 30 GLY B C 1
ATOM 1338 O O . GLY B 2 51 ? 3.117 -2.051 -1.296 1.00 14.79 30 GLY B O 1
ATOM 1339 N N . SER B 2 52 ? 1.672 -1.319 0.319 1.00 13.32 31 SER B N 1
ATOM 1340 C CA . SER B 2 52 ? 1.599 0.018 -0.152 1.00 12.23 31 SER B CA 1
ATOM 1341 C C . SER B 2 52 ? 2.917 0.737 0.179 1.00 11.30 31 SER B C 1
ATOM 1342 O O . SER B 2 52 ? 3.446 1.417 -0.669 1.00 10.93 31 SER B O 1
ATOM 1345 N N . LYS B 2 53 ? 3.432 0.496 1.378 1.00 13.22 32 LYS B N 1
ATOM 1346 C CA . LYS B 2 53 ? 4.757 1.045 1.767 1.00 13.41 32 LYS B CA 1
ATOM 1347 C C . LYS B 2 53 ? 5.818 0.604 0.756 1.00 13.72 32 LYS B C 1
ATOM 1348 O O . LYS B 2 53 ? 6.570 1.430 0.196 1.00 13.25 32 LYS B O 1
ATOM 1354 N N . ALA B 2 54 ? 5.852 -0.710 0.478 1.00 15.58 33 ALA B N 1
ATOM 1355 C CA . ALA B 2 54 ? 6.810 -1.234 -0.545 1.00 16.08 33 ALA B CA 1
ATOM 1356 C C . ALA B 2 54 ? 6.573 -0.647 -1.932 1.00 15.16 33 ALA B C 1
ATOM 1357 O O . ALA B 2 54 ? 7.526 -0.411 -2.662 1.00 17.36 33 ALA B O 1
ATOM 1359 N N . PHE B 2 55 ? 5.305 -0.518 -2.359 1.00 13.17 34 PHE B N 1
ATOM 1360 C CA . PHE B 2 55 ? 4.981 0.048 -3.632 1.00 14.10 34 PHE B CA 1
ATOM 1361 C C . PHE B 2 55 ? 5.587 1.456 -3.752 1.00 14.72 34 PHE B C 1
ATOM 1362 O O . PHE B 2 55 ? 6.199 1.781 -4.774 1.00 16.67 34 PHE B O 1
ATOM 1370 N N . CYS B 2 56 ? 5.382 2.298 -2.737 1.00 14.28 35 CYS B N 1
ATOM 1371 C CA . CYS B 2 56 ? 5.859 3.667 -2.876 1.00 15.35 35 CYS B CA 1
ATOM 1372 C C . CYS B 2 56 ? 7.402 3.651 -2.969 1.00 16.08 35 CYS B C 1
ATOM 1373 O O . CYS B 2 56 ? 8.016 4.418 -3.742 1.00 16.34 35 CYS B O 1
ATOM 1376 N N . GLU B 2 57 ? 8.013 2.761 -2.206 1.00 17.63 36 GLU B N 1
ATOM 1377 C CA . GLU B 2 57 ? 9.517 2.600 -2.281 1.00 20.18 36 GLU B CA 1
ATOM 1378 C C . GLU B 2 57 ? 9.975 2.199 -3.696 1.00 22.64 36 GLU B C 1
ATOM 1379 O O . GLU B 2 57 ? 10.993 2.713 -4.191 1.00 21.55 36 GLU B O 1
ATOM 1385 N N . SER B 2 58 ? 9.178 1.373 -4.392 1.00 21.03 37 SER B N 1
ATOM 1386 C CA . SER B 2 58 ? 9.447 0.921 -5.767 1.00 23.65 37 SER B CA 1
ATOM 1387 C C . SER B 2 58 ? 9.449 2.079 -6.774 1.00 25.89 37 SER B C 1
ATOM 1388 O O . SER B 2 58 ? 10.034 1.958 -7.875 1.00 29.89 37 SER B O 1
ATOM 1391 N N . LYS B 2 59 ? 8.831 3.224 -6.418 1.00 23.42 38 LYS B N 1
ATOM 1392 C CA . LYS B 2 59 ? 8.761 4.422 -7.263 1.00 24.23 38 LYS B CA 1
ATOM 1393 C C . LYS B 2 59 ? 9.724 5.516 -6.752 1.00 20.72 38 LYS B C 1
ATOM 1394 O O . LYS B 2 59 ? 9.607 6.691 -7.127 1.00 22.48 38 LYS B O 1
ATOM 1400 N N . ASP B 2 60 ? 10.673 5.127 -5.910 1.00 21.93 39 ASP B N 1
ATOM 1401 C CA . ASP B 2 60 ? 11.662 6.051 -5.328 1.00 24.63 39 ASP B CA 1
ATOM 1402 C C . ASP B 2 60 ? 10.920 7.153 -4.570 1.00 23.46 39 ASP B C 1
ATOM 1403 O O . ASP B 2 60 ? 11.284 8.327 -4.617 1.00 20.41 39 ASP B O 1
ATOM 1408 N N . ALA B 2 61 ? 9.874 6.713 -3.858 1.00 18.52 40 ALA B N 1
ATOM 1409 C CA . ALA B 2 61 ? 8.985 7.574 -3.098 1.00 16.46 40 ALA B CA 1
ATOM 1410 C C . ALA B 2 61 ? 8.706 6.954 -1.723 1.00 15.75 40 ALA B C 1
ATOM 1411 O O . ALA B 2 61 ? 9.341 6.004 -1.285 1.00 18.08 40 ALA B O 1
ATOM 1413 N N . SER B 2 62 ? 7.778 7.564 -0.977 1.00 14.61 41 SER B N 1
ATOM 1414 C CA . SER B 2 62 ? 7.381 7.093 0.302 1.00 14.29 41 SER B CA 1
ATOM 1415 C C . SER B 2 62 ? 5.854 7.259 0.407 1.00 11.77 41 SER B C 1
ATOM 1416 O O . SER B 2 62 ? 5.303 8.162 -0.210 1.00 10.07 41 SER B O 1
ATOM 1419 N N . LEU B 2 63 ? 5.173 6.438 1.203 1.00 10.17 42 LEU B N 1
ATOM 1420 C CA . LEU B 2 63 ? 3.824 6.796 1.569 1.00 10.93 42 LEU B CA 1
ATOM 1421 C C . LEU B 2 63 ? 3.819 8.221 2.150 1.00 10.32 42 LEU B C 1
ATOM 1422 O O . LEU B 2 63 ? 4.741 8.627 2.892 1.00 9.94 42 LEU B O 1
ATOM 1427 N N . VAL B 2 64 ? 2.758 8.977 1.847 1.00 8.96 43 VAL B N 1
ATOM 1428 C CA . VAL B 2 64 ? 2.714 10.409 2.102 1.00 9.16 43 VAL B CA 1
ATOM 1429 C C . VAL B 2 64 ? 2.798 10.674 3.598 1.00 9.37 43 VAL B C 1
ATOM 1430 O O . VAL B 2 64 ? 2.261 9.902 4.441 1.00 8.34 43 VAL B O 1
ATOM 1434 N N . THR B 2 65 ? 3.538 11.760 3.940 1.00 9.29 44 THR B N 1
ATOM 1435 C CA . THR B 2 65 ? 3.629 12.298 5.287 1.00 9.56 44 THR B CA 1
ATOM 1436 C C . THR B 2 65 ? 3.048 13.707 5.217 1.00 8.21 44 THR B C 1
ATOM 1437 O O . THR B 2 65 ? 3.303 14.413 4.235 1.00 8.61 44 THR B O 1
ATOM 1441 N N . VAL B 2 66 ? 2.255 14.087 6.199 1.00 8.13 45 VAL B N 1
ATOM 1442 C CA . VAL B 2 66 ? 1.467 15.312 6.082 1.00 9.00 45 VAL B CA 1
ATOM 1443 C C . VAL B 2 66 ? 1.892 16.296 7.183 1.00 10.46 45 VAL B C 1
ATOM 1444 O O . VAL B 2 66 ? 1.540 16.098 8.364 1.00 10.93 45 VAL B O 1
ATOM 1448 N N . GLU B 2 67 ? 2.692 17.309 6.793 1.00 10.67 46 GLU B N 1
ATOM 1449 C CA . GLU B 2 67 ? 3.383 18.165 7.766 1.00 11.50 46 GLU B CA 1
ATOM 1450 C C . GLU B 2 67 ? 2.553 19.394 8.104 1.00 12.68 46 GLU B C 1
ATOM 1451 O O . GLU B 2 67 ? 2.862 20.032 9.095 1.00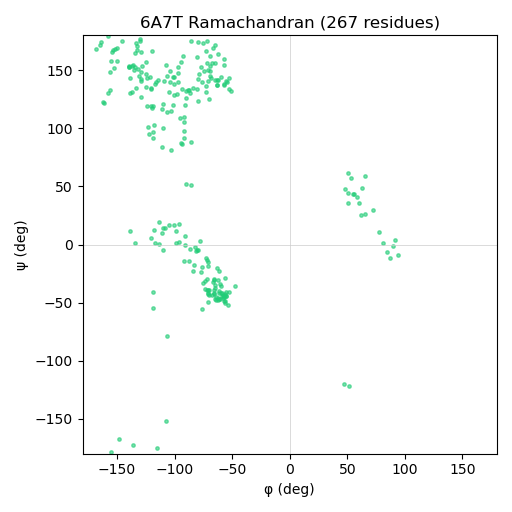 14.83 46 GLU B O 1
ATOM 1457 N N . CYS B 2 68 ? 1.518 19.712 7.329 1.00 11.75 47 CYS B N 1
ATOM 1458 C CA . CYS B 2 68 ? 0.783 20.942 7.570 1.00 13.53 47 CYS B CA 1
ATOM 1459 C C . CYS B 2 68 ? -0.639 20.859 7.064 1.00 14.44 47 CYS B C 1
ATOM 1460 O O . CYS B 2 68 ? -1.004 19.980 6.223 1.00 12.53 47 CYS B O 1
ATOM 1463 N N . SER B 2 69 ? -1.443 21.821 7.517 1.00 13.70 48 SER B N 1
ATOM 1464 C CA . SER B 2 69 ? -2.866 21.879 7.154 1.00 15.52 48 SER B CA 1
ATOM 1465 C C . SER B 2 69 ? -3.093 22.153 5.662 1.00 14.88 48 SER B C 1
ATOM 1466 O O . SER B 2 69 ? -4.030 21.606 5.058 1.00 16.15 48 SER B O 1
ATOM 1469 N N . LYS B 2 70 ? -2.192 22.885 4.986 1.00 14.43 49 LYS B N 1
ATOM 1470 C CA . LYS B 2 70 ? -2.340 23.121 3.592 1.00 15.41 49 LYS B CA 1
ATOM 1471 C C . LYS B 2 70 ? -2.205 21.819 2.777 1.00 13.02 49 LYS B C 1
ATOM 1472 O O . LYS B 2 70 ? -2.936 21.635 1.820 1.00 13.26 49 LYS B O 1
ATOM 1478 N N . GLU B 2 71 ? -1.274 20.953 3.185 1.00 12.12 50 GLU B N 1
ATOM 1479 C CA . GLU B 2 71 ? -1.034 19.695 2.490 1.00 10.68 50 GLU B CA 1
ATOM 1480 C C . GLU B 2 71 ? -2.246 18.771 2.753 1.00 10.38 50 GLU B C 1
ATOM 1481 O O . GLU B 2 71 ? -2.728 18.109 1.875 1.00 9.11 50 GLU B O 1
ATOM 1487 N N . ASP B 2 72 ? -2.692 18.747 4.006 1.00 10.21 51 ASP B N 1
ATOM 1488 C CA . ASP B 2 72 ? -3.888 17.997 4.397 1.00 11.25 51 ASP B CA 1
ATOM 1489 C C . ASP B 2 72 ? -5.056 18.465 3.526 1.00 11.19 51 ASP B C 1
ATOM 1490 O O . ASP B 2 72 ? -5.811 17.648 3.021 1.00 11.72 51 ASP B O 1
ATOM 1495 N N . ASP B 2 73 ? -5.195 19.786 3.333 1.00 11.83 52 ASP B N 1
ATOM 1496 C CA . ASP B 2 73 ? -6.312 20.309 2.502 1.00 14.23 52 ASP B CA 1
ATOM 1497 C C . ASP B 2 73 ? -6.202 19.892 1.025 1.00 12.96 52 ASP B C 1
ATOM 1498 O O . ASP B 2 73 ? -7.229 19.517 0.419 1.00 13.38 52 ASP B O 1
ATOM 1503 N N . PHE B 2 74 ? -4.988 19.941 0.463 1.00 13.12 53 PHE B N 1
ATOM 1504 C CA . PHE B 2 74 ? -4.748 19.525 -0.885 1.00 13.68 53 PHE B CA 1
ATOM 1505 C C . PHE B 2 74 ? -5.189 18.068 -1.040 1.00 12.58 53 PHE B C 1
ATOM 1506 O O . PHE B 2 74 ? -5.799 17.691 -2.021 1.00 12.74 53 PHE B O 1
ATOM 1514 N N . ILE B 2 75 ? -4.799 17.225 -0.085 1.00 11.30 54 ILE B N 1
ATOM 1515 C CA . ILE B 2 75 ? -5.102 15.784 -0.218 1.00 10.56 54 ILE B CA 1
ATOM 1516 C C . ILE B 2 75 ? -6.635 15.631 -0.187 1.00 10.38 54 ILE B C 1
ATOM 1517 O O . ILE B 2 75 ? -7.253 14.910 -1.015 1.00 11.05 54 ILE B O 1
ATOM 1522 N N . ARG B 2 76 ? -7.276 16.273 0.783 1.00 9.52 55 ARG B N 1
ATOM 1523 C CA . ARG B 2 76 ? -8.760 16.198 0.921 1.00 10.64 55 ARG B CA 1
ATOM 1524 C C . ARG B 2 76 ? -9.444 16.638 -0.379 1.00 10.79 55 ARG B C 1
ATOM 1525 O O . ARG B 2 76 ? -10.450 16.029 -0.803 1.00 12.24 55 ARG B O 1
ATOM 1533 N N . GLY B 2 77 ? -8.924 17.690 -1.006 1.00 11.76 56 GLY B N 1
ATOM 1534 C CA . GLY B 2 77 ? -9.449 18.150 -2.316 1.00 11.72 56 GLY B CA 1
ATOM 1535 C C . GLY B 2 77 ? -9.461 17.058 -3.372 1.00 12.93 56 GLY B C 1
ATOM 1536 O O . GLY B 2 77 ? -10.467 16.862 -4.074 1.00 16.31 56 GLY B O 1
ATOM 1537 N N . ILE B 2 78 ? -8.385 16.290 -3.458 1.00 11.60 57 ILE B N 1
ATOM 1538 C CA . ILE B 2 78 ? -8.269 15.223 -4.435 1.00 11.94 57 ILE B CA 1
ATOM 1539 C C . ILE B 2 78 ? -9.216 14.086 -4.038 1.00 12.19 57 ILE B C 1
ATOM 1540 O O . ILE B 2 78 ? -9.933 13.498 -4.895 1.00 13.03 57 ILE B O 1
ATOM 1545 N N . LEU B 2 79 ? -9.159 13.659 -2.759 1.00 11.32 58 LEU B N 1
ATOM 1546 C CA . LEU B 2 79 ? -9.939 12.472 -2.328 1.00 11.86 58 LEU B CA 1
ATOM 1547 C C . LEU B 2 79 ? -11.448 12.734 -2.422 1.00 12.86 58 LEU B C 1
ATOM 1548 O O . LEU B 2 79 ? -12.183 11.809 -2.741 1.00 11.83 58 LEU B O 1
ATOM 1553 N N . SER B 2 80 ? -11.873 13.977 -2.154 1.00 14.30 59 SER B N 1
ATOM 1554 C CA A SER B 2 80 ? -13.282 14.297 -2.200 0.50 15.36 59 SER B CA 1
ATOM 1555 C CA B SER B 2 80 ? -13.250 14.452 -2.210 0.50 15.66 59 SER B CA 1
ATOM 1556 C C . SER B 2 80 ? -13.743 14.498 -3.656 1.00 16.15 59 SER B C 1
ATOM 1557 O O . SER B 2 80 ? -14.930 14.517 -3.907 1.00 19.59 59 SER B O 1
ATOM 1562 N N . GLY B 2 81 ? -12.812 14.565 -4.599 1.00 15.14 60 GLY B N 1
ATOM 1563 C CA . GLY B 2 81 ? -13.101 14.706 -6.044 1.00 16.76 60 GLY B CA 1
ATOM 1564 C C . GLY B 2 81 ? -13.477 13.391 -6.726 1.00 17.17 60 GLY B C 1
ATOM 1565 O O . GLY B 2 81 ? -13.802 13.413 -7.875 1.00 18.75 60 GLY B O 1
ATOM 1566 N N . GLN B 2 82 ? -13.418 12.254 -6.027 1.00 14.53 61 GLN B N 1
ATOM 1567 C CA . GLN B 2 82 ? -13.816 10.919 -6.555 1.00 13.61 61 GLN B CA 1
ATOM 1568 C C . GLN B 2 82 ? -14.781 10.329 -5.520 1.00 12.89 61 GLN B C 1
ATOM 1569 O O . GLN B 2 82 ? -14.788 10.783 -4.392 1.00 15.31 61 GLN B O 1
ATOM 1575 N N . THR B 2 83 ? -15.525 9.258 -5.855 1.00 14.15 62 THR B N 1
ATOM 1576 C CA . THR B 2 83 ? -16.412 8.634 -4.907 1.00 15.33 62 THR B CA 1
ATOM 1577 C C . THR B 2 83 ? -16.299 7.112 -4.893 1.00 13.89 62 THR B C 1
ATOM 1578 O O . THR B 2 83 ? -16.890 6.494 -4.023 1.00 15.97 62 THR B O 1
ATOM 1582 N N . ALA B 2 84 ? -15.408 6.542 -5.696 1.00 11.48 63 ALA B N 1
ATOM 1583 C CA . ALA B 2 84 ? -15.252 5.079 -5.769 1.00 10.26 63 ALA B CA 1
ATOM 1584 C C . ALA B 2 84 ? -14.596 4.533 -4.491 1.00 9.94 63 ALA B C 1
ATOM 1585 O O . ALA B 2 84 ? -14.926 3.453 -4.039 1.00 10.80 63 ALA B O 1
ATOM 1587 N N . LYS B 2 85 ? -13.598 5.280 -3.964 1.00 10.19 64 LYS B N 1
ATOM 1588 C CA . LYS B 2 85 ? -12.830 4.856 -2.765 1.00 10.29 64 LYS B CA 1
ATOM 1589 C C . LYS B 2 85 ? -13.224 5.689 -1.531 1.00 9.53 64 LYS B C 1
ATOM 1590 O O . LYS B 2 85 ? -13.583 6.873 -1.705 1.00 9.17 64 LYS B O 1
ATOM 1596 N N . HIS B 2 86 ? -13.216 5.035 -0.354 1.00 8.89 65 HIS B N 1
ATOM 1597 C CA . HIS B 2 86 ? -13.484 5.748 0.901 1.00 10.05 65 HIS B CA 1
ATOM 1598 C C . HIS B 2 86 ? -12.319 5.666 1.901 1.00 9.60 65 HIS B C 1
ATOM 1599 O O . HIS B 2 86 ? -12.449 6.202 3.004 1.00 9.84 65 HIS B O 1
ATOM 1606 N N . TYR B 2 87 ? -11.192 5.090 1.519 1.00 8.52 66 TYR B N 1
ATOM 1607 C CA . TYR B 2 87 ? -9.941 5.139 2.380 1.00 8.90 66 TYR B CA 1
ATOM 1608 C C . TYR B 2 87 ? -8.713 4.957 1.492 1.00 8.15 66 TYR B C 1
ATOM 1609 O O . TYR B 2 87 ? -8.738 4.193 0.548 1.00 6.63 66 TYR B O 1
ATOM 1618 N N . TYR B 2 88 ? -7.582 5.606 1.898 1.00 7.60 67 TYR B N 1
ATOM 1619 C CA . TYR B 2 88 ? -6.279 5.526 1.227 1.00 7.43 67 TYR B CA 1
ATOM 1620 C C . TYR B 2 88 ? -5.180 5.418 2.310 1.00 6.91 67 TYR B C 1
ATOM 1621 O O . TYR B 2 88 ? -5.203 6.199 3.254 1.00 6.62 67 TYR B O 1
ATOM 1630 N N . TRP B 2 89 ? -4.285 4.452 2.158 1.00 6.94 68 TRP B N 1
ATOM 1631 C CA . TRP B 2 89 ? -3.138 4.317 3.075 1.00 7.03 68 TRP B CA 1
ATOM 1632 C C . TRP B 2 89 ? -2.192 5.523 2.955 1.00 7.29 68 TRP B C 1
ATOM 1633 O O . TRP B 2 89 ? -1.885 6.007 1.860 1.00 7.58 68 TRP B O 1
ATOM 1644 N N . ILE B 2 90 ? -1.683 5.920 4.130 1.00 7.40 69 ILE B N 1
ATOM 1645 C CA . ILE B 2 90 ? -0.651 6.982 4.252 1.00 7.67 69 ILE B CA 1
ATOM 1646 C C . ILE B 2 90 ? 0.517 6.494 5.129 1.00 8.46 69 ILE B C 1
ATOM 1647 O O . ILE B 2 90 ? 0.488 5.463 5.742 1.00 8.62 69 ILE B O 1
ATOM 1652 N N . GLY B 2 91 ? 1.559 7.347 5.224 1.00 8.26 70 GLY B N 1
ATOM 1653 C CA . GLY B 2 91 ? 2.846 6.883 5.712 1.00 9.55 70 GLY B CA 1
ATOM 1654 C C . GLY B 2 91 ? 3.018 7.011 7.217 1.00 10.67 70 GLY B C 1
ATOM 1655 O O . GLY B 2 91 ? 4.082 7.538 7.676 1.00 10.05 70 GLY B O 1
ATOM 1656 N N . ALA B 2 92 ? 2.088 6.500 8.001 1.00 10.69 71 ALA B N 1
ATOM 1657 C CA . ALA B 2 92 ? 2.258 6.504 9.428 1.00 12.09 71 ALA B CA 1
ATOM 1658 C C . ALA B 2 92 ? 1.769 5.161 9.946 1.00 13.37 71 ALA B C 1
ATOM 1659 O O . ALA B 2 92 ? 0.823 4.599 9.368 1.00 11.26 71 ALA B O 1
ATOM 1661 N N . ARG B 2 93 ? 2.470 4.645 10.963 1.00 13.09 72 ARG B N 1
ATOM 1662 C CA . ARG B 2 93 ? 2.021 3.502 11.698 1.00 15.60 72 ARG B CA 1
ATOM 1663 C C . ARG B 2 93 ? 2.578 3.561 13.121 1.00 16.34 72 ARG B C 1
ATOM 1664 O O . ARG B 2 93 ? 3.362 4.431 13.472 1.00 17.36 72 ARG B O 1
ATOM 1672 N N . TRP B 2 94 ? 2.022 2.687 13.954 1.00 13.85 73 TRP B N 1
ATOM 1673 C CA . TRP B 2 94 ? 2.508 2.446 15.313 1.00 14.69 73 TRP B CA 1
ATOM 1674 C C . TRP B 2 94 ? 3.918 1.895 15.302 1.00 13.74 73 TRP B C 1
ATOM 1675 O O . TRP B 2 94 ? 4.232 1.007 14.534 1.00 13.76 73 TRP B O 1
ATOM 1686 N N . ASN B 2 95 ? 4.750 2.411 16.194 1.00 14.95 74 ASN B N 1
ATOM 1687 C CA . ASN B 2 95 ? 6.107 1.818 16.383 1.00 15.87 74 ASN B CA 1
ATOM 1688 C C . ASN B 2 95 ? 6.264 1.578 17.878 1.00 15.30 74 ASN B C 1
ATOM 1689 O O . ASN B 2 95 ? 5.994 2.467 18.678 1.00 16.10 74 ASN B O 1
ATOM 1694 N N . GLU B 2 96 ? 6.612 0.335 18.218 1.00 18.79 75 GLU B N 1
ATOM 1695 C CA . GLU B 2 96 ? 6.634 -0.076 19.620 1.00 19.77 75 GLU B CA 1
ATOM 1696 C C . GLU B 2 96 ? 7.816 0.607 20.311 1.00 18.99 75 GLU B C 1
ATOM 1697 O O . GLU B 2 96 ? 7.647 1.100 21.412 1.00 20.12 75 GLU B O 1
ATOM 1703 N N . GLU B 2 97 ? 8.986 0.664 19.654 1.00 18.44 76 GLU B N 1
ATOM 1704 C CA . GLU B 2 97 ? 10.124 1.340 20.350 1.00 16.17 76 GLU B CA 1
ATOM 1705 C C . GLU B 2 97 ? 9.825 2.830 20.536 1.00 16.77 76 GLU B C 1
ATOM 1706 O O . GLU B 2 97 ? 10.086 3.397 21.575 1.00 16.34 76 GLU B O 1
ATOM 1712 N N . HIS B 2 98 ? 9.272 3.507 19.514 1.00 16.75 77 HIS B N 1
ATOM 1713 C CA . HIS B 2 98 ? 8.817 4.902 19.661 1.00 18.43 77 HIS B CA 1
ATOM 1714 C C . HIS B 2 98 ? 7.692 4.991 20.699 1.00 16.86 77 HIS B C 1
ATOM 1715 O O . HIS B 2 98 ? 7.535 5.986 21.322 1.00 18.95 77 HIS B O 1
ATOM 1722 N N . ASN B 2 99 ? 6.911 3.905 20.809 1.00 20.53 78 ASN B N 1
ATOM 1723 C CA . ASN B 2 99 ? 5.720 3.794 21.656 1.00 18.83 78 ASN B CA 1
ATOM 1724 C C . ASN B 2 99 ? 4.754 4.925 21.304 1.00 19.33 78 ASN B C 1
ATOM 1725 O O . ASN B 2 99 ? 4.112 5.549 22.175 1.00 18.29 78 ASN B O 1
ATOM 1730 N N . ASP B 2 100 ? 4.595 5.143 19.984 1.00 16.67 79 ASP B N 1
ATOM 1731 C CA . ASP B 2 100 ? 3.618 6.128 19.515 1.00 17.51 79 ASP B CA 1
ATOM 1732 C C . ASP B 2 100 ? 3.313 5.932 18.027 1.00 14.85 79 ASP B C 1
ATOM 1733 O O . ASP B 2 100 ? 3.920 5.113 17.333 1.00 15.34 79 ASP B O 1
ATOM 1738 N N . TYR B 2 101 ? 2.342 6.716 17.579 1.00 14.51 80 TYR B N 1
ATOM 1739 C CA . TYR B 2 101 ? 2.064 6.906 16.141 1.00 14.24 80 TYR B CA 1
ATOM 1740 C C . TYR B 2 101 ? 2.879 8.082 15.603 1.00 13.53 80 TYR B C 1
ATOM 1741 O O . TYR B 2 101 ? 2.814 9.140 16.150 1.00 15.37 80 TYR B O 1
ATOM 1750 N N . ARG B 2 102 ? 3.629 7.830 14.543 1.00 15.04 81 ARG B N 1
ATOM 1751 C CA . ARG B 2 102 ? 4.326 8.894 13.853 1.00 16.39 81 ARG B CA 1
ATOM 1752 C C . ARG B 2 102 ? 4.580 8.461 12.408 1.00 14.67 81 ARG B C 1
ATOM 1753 O O . ARG B 2 102 ? 4.220 7.331 11.972 1.00 14.20 81 ARG B O 1
ATOM 1761 N N . TRP B 2 103 ? 5.244 9.329 11.641 1.00 12.99 82 TRP B N 1
ATOM 1762 C CA . TRP B 2 103 ? 5.524 9.078 10.283 1.00 12.49 82 TRP B CA 1
ATOM 1763 C C . TRP B 2 103 ? 6.598 8.004 10.170 1.00 14.93 82 TRP B C 1
ATOM 1764 O O . TRP B 2 103 ? 7.392 7.842 11.079 1.00 15.47 82 TRP B O 1
ATOM 1775 N N . ILE B 2 104 ? 6.628 7.311 9.030 1.00 14.79 83 ILE B N 1
ATOM 1776 C CA . ILE B 2 104 ? 7.470 6.133 8.857 1.00 15.54 83 ILE B CA 1
ATOM 1777 C C . ILE B 2 104 ? 8.953 6.505 8.740 1.00 19.13 83 ILE B C 1
ATOM 1778 O O . ILE B 2 104 ? 9.818 5.601 8.885 1.00 18.94 83 ILE B O 1
ATOM 1783 N N . ASP B 2 105 ? 9.239 7.803 8.577 1.00 18.83 84 ASP B N 1
ATOM 1784 C CA . ASP B 2 105 ? 10.610 8.311 8.570 1.00 21.05 84 ASP B CA 1
ATOM 1785 C C . ASP B 2 105 ? 11.099 8.510 9.997 1.00 21.64 84 ASP B C 1
ATOM 1786 O O . ASP B 2 105 ? 12.222 8.949 10.182 1.00 23.13 84 ASP B O 1
ATOM 1791 N N . GLY B 2 106 ? 10.250 8.255 10.985 1.00 18.68 85 GLY B N 1
ATOM 1792 C CA . GLY B 2 106 ? 10.615 8.458 12.384 1.00 19.80 85 GLY B CA 1
ATOM 1793 C C . GLY B 2 106 ? 10.294 9.853 12.895 1.00 19.13 85 GLY B C 1
ATOM 1794 O O . GLY B 2 106 ? 10.536 10.123 14.096 1.00 21.08 85 GLY B O 1
ATOM 1795 N N . SER B 2 107 ? 9.758 10.746 12.040 1.00 16.62 86 SER B N 1
ATOM 1796 C CA . SER B 2 107 ? 9.437 12.098 12.461 1.00 18.12 86 SER B CA 1
ATOM 1797 C C . SER B 2 107 ? 8.107 12.110 13.201 1.00 17.51 86 SER B C 1
ATOM 1798 O O . SER B 2 107 ? 7.140 11.502 12.741 1.00 17.69 86 SER B O 1
ATOM 1801 N N . PRO B 2 108 ? 7.986 12.773 14.363 1.00 15.85 87 PRO B N 1
ATOM 1802 C CA . PRO B 2 108 ? 6.698 12.947 15.033 1.00 16.82 87 PRO B CA 1
ATOM 1803 C C . PRO B 2 108 ? 5.719 13.802 14.229 1.00 15.86 87 PRO B C 1
ATOM 1804 O O . PRO B 2 108 ? 6.106 14.643 13.430 1.00 14.56 87 PRO B O 1
ATOM 1808 N N . PHE B 2 109 ? 4.437 13.609 14.502 1.00 15.60 88 PHE B N 1
ATOM 1809 C CA . PHE B 2 109 ? 3.454 14.449 13.896 1.00 15.73 88 PHE B CA 1
ATOM 1810 C C . PHE B 2 109 ? 3.723 15.887 14.303 1.00 17.01 88 PHE B C 1
ATOM 1811 O O . PHE B 2 109 ? 4.125 16.129 15.475 1.00 18.69 88 PHE B O 1
ATOM 1819 N N . THR B 2 110 ? 3.463 16.789 13.344 1.00 15.12 89 THR B N 1
ATOM 1820 C CA . THR B 2 110 ? 3.393 18.216 13.538 1.00 15.83 89 THR B CA 1
ATOM 1821 C C . THR B 2 110 ? 1.930 18.614 13.457 1.00 15.20 89 THR B C 1
ATOM 1822 O O . THR B 2 110 ? 1.256 18.798 14.453 1.00 17.81 89 THR B O 1
ATOM 1826 N N . PHE B 2 111 ? 1.410 18.710 12.232 1.00 14.09 90 PHE B N 1
ATOM 1827 C CA . PHE B 2 111 ? -0.013 18.805 11.998 1.00 13.72 90 PHE B CA 1
ATOM 1828 C C . PHE B 2 111 ? -0.669 17.517 12.504 1.00 13.68 90 PHE B C 1
ATOM 1829 O O . PHE B 2 111 ? -0.074 16.475 12.361 1.00 14.42 90 PHE B O 1
ATOM 1837 N N . ILE B 2 112 ? -1.813 17.654 13.196 1.00 14.91 91 ILE B N 1
ATOM 1838 C CA . ILE B 2 112 ? -2.564 16.541 13.724 1.00 17.09 91 ILE B CA 1
ATOM 1839 C C . ILE B 2 112 ? -3.858 16.464 12.933 1.00 16.17 91 ILE B C 1
ATOM 1840 O O . ILE B 2 112 ? -4.667 17.390 12.941 1.00 17.70 91 ILE B O 1
ATOM 1845 N N . GLY B 2 113 ? -4.041 15.348 12.212 1.00 15.57 92 GLY B N 1
ATOM 1846 C CA . GLY B 2 113 ? -5.135 15.231 11.255 1.00 14.78 92 GLY B CA 1
ATOM 1847 C C . GLY B 2 113 ? -6.132 14.124 11.576 1.00 14.51 92 GLY B C 1
ATOM 1848 O O . GLY B 2 113 ? -6.924 13.708 10.689 1.00 13.08 92 GLY B O 1
ATOM 1849 N N . TRP B 2 114 ? -6.078 13.567 12.780 1.00 13.16 93 TRP B N 1
ATOM 1850 C CA . TRP B 2 114 ? -7.061 12.507 13.203 1.00 13.15 93 TRP B CA 1
ATOM 1851 C C . TRP B 2 114 ? -8.503 12.991 13.044 1.00 13.08 93 TRP B C 1
ATOM 1852 O O . TRP B 2 114 ? -8.863 14.147 13.308 1.00 16.07 93 TRP B O 1
ATOM 1863 N N . GLY B 2 115 ? -9.361 12.065 12.595 1.00 14.16 94 GLY B N 1
ATOM 1864 C CA . GLY B 2 115 ? -10.759 12.329 12.528 1.00 14.60 94 GLY B CA 1
ATOM 1865 C C . GLY B 2 115 ? -11.321 12.430 13.948 1.00 15.28 94 GLY B C 1
ATOM 1866 O O . GLY B 2 115 ? -10.693 11.959 14.895 1.00 15.26 94 GLY B O 1
ATOM 1867 N N . PRO B 2 116 ? -12.513 13.028 14.134 1.00 16.69 95 PRO B N 1
ATOM 1868 C CA . PRO B 2 116 ? -13.190 12.950 15.440 1.00 18.98 95 PRO B CA 1
ATOM 1869 C C . PRO B 2 116 ? -13.316 11.527 16.010 1.00 17.57 95 PRO B C 1
ATOM 1870 O O . PRO B 2 116 ? -13.662 10.547 15.333 1.00 17.26 95 PRO B O 1
ATOM 1874 N N . GLY B 2 117 ? -12.958 11.386 17.275 1.00 17.54 96 GLY B N 1
ATOM 1875 C CA . GLY B 2 117 ? -13.026 10.119 17.914 1.00 16.74 96 GLY B CA 1
ATOM 1876 C C . GLY B 2 117 ? -11.806 9.253 17.673 1.00 18.18 96 GLY B C 1
ATOM 1877 O O . GLY B 2 117 ? -11.698 8.191 18.282 1.00 19.58 96 GLY B O 1
ATOM 1878 N N . LYS B 2 118 ? -10.881 9.690 16.798 1.00 17.50 97 LYS B N 1
ATOM 1879 C CA . LYS B 2 118 ? -9.690 8.884 16.492 1.00 17.62 97 LYS B CA 1
ATOM 1880 C C . LYS B 2 118 ? -8.469 9.545 17.143 1.00 15.04 97 LYS B C 1
ATOM 1881 O O . LYS B 2 118 ? -8.489 10.751 17.367 1.00 16.76 97 LYS B O 1
ATOM 1887 N N . PRO B 2 119 ? -7.424 8.752 17.432 1.00 15.78 98 PRO B N 1
ATOM 1888 C CA . PRO B 2 119 ? -7.313 7.336 17.119 1.00 15.64 98 PRO B CA 1
ATOM 1889 C C . PRO B 2 119 ? -8.015 6.342 18.063 1.00 17.14 98 PRO B C 1
ATOM 1890 O O . PRO B 2 119 ? -8.251 6.649 19.221 1.00 19.58 98 PRO B O 1
ATOM 1894 N N . ASP B 2 120 ? -8.238 5.114 17.593 1.00 19.67 99 ASP B N 1
ATOM 1895 C CA . ASP B 2 120 ? -8.706 3.989 18.449 1.00 20.60 99 ASP B CA 1
ATOM 1896 C C . ASP B 2 120 ? -7.578 3.417 19.321 1.00 22.97 99 ASP B C 1
ATOM 1897 O O . ASP B 2 120 ? -7.860 2.706 20.302 1.00 20.71 99 ASP B O 1
ATOM 1902 N N . ASN B 2 121 ? -6.315 3.681 18.944 1.00 21.37 100 ASN B N 1
ATOM 1903 C CA . ASN B 2 121 ? -5.108 3.194 19.664 1.00 21.65 100 ASN B CA 1
ATOM 1904 C C . ASN B 2 121 ? -5.059 1.675 19.563 1.00 22.27 100 ASN B C 1
ATOM 1905 O O . ASN B 2 121 ? -5.033 0.950 20.572 1.00 24.72 100 ASN B O 1
ATOM 1910 N N . ASN B 2 122 ? -5.021 1.199 18.320 1.00 18.12 101 ASN B N 1
ATOM 1911 C CA . ASN B 2 122 ? -5.096 -0.196 18.035 1.00 18.57 101 ASN B CA 1
ATOM 1912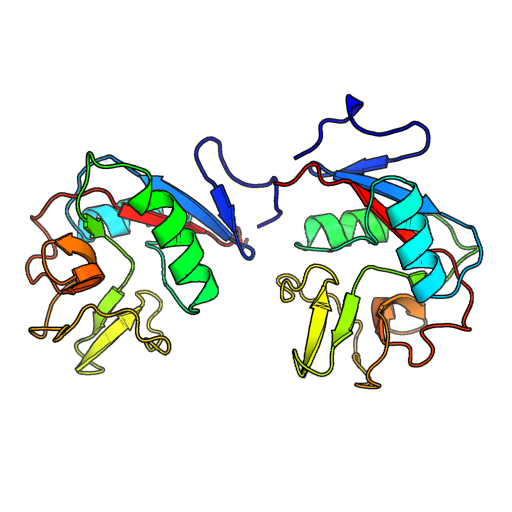 C C . ASN B 2 122 ? -3.718 -0.675 17.570 1.00 17.65 101 ASN B C 1
ATOM 1913 O O . ASN B 2 122 ? -3.568 -1.768 17.026 1.00 16.54 101 ASN B O 1
ATOM 1918 N N . LYS B 2 123 ? -2.691 0.170 17.797 1.00 17.02 102 LYS B N 1
ATOM 1919 C CA . LYS B 2 123 ? -1.349 -0.109 17.334 1.00 18.11 102 LYS B CA 1
ATOM 1920 C C . LYS B 2 123 ? -1.345 -0.469 15.846 1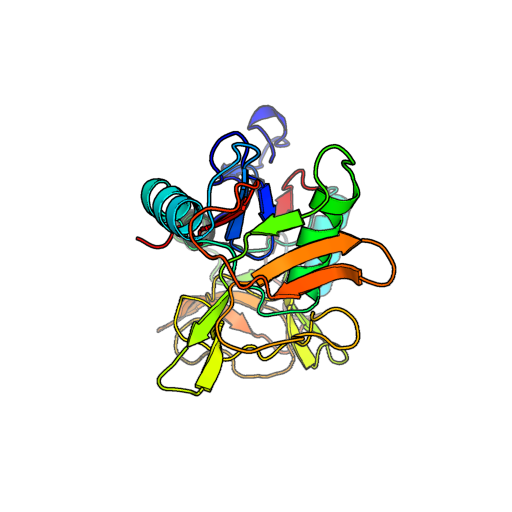.00 15.07 102 LYS B C 1
ATOM 1921 O O . LYS B 2 123 ? -0.604 -1.345 15.371 1.00 19.50 102 LYS B O 1
ATOM 1927 N N . GLY B 2 124 ? -2.094 0.307 15.083 1.00 15.63 103 GLY B N 1
ATOM 1928 C CA . GLY B 2 124 ? -2.254 -0.024 13.705 1.00 14.84 103 GLY B CA 1
ATOM 1929 C C . GLY B 2 124 ? -1.510 0.877 12.726 1.00 15.04 103 GLY B C 1
ATOM 1930 O O . GLY B 2 124 ? -0.472 1.478 13.024 1.00 16.19 103 GLY B O 1
ATOM 1931 N N . CYS B 2 125 ? -2.082 0.959 11.524 1.00 13.31 104 CYS B N 1
ATOM 1932 C CA A CYS B 2 125 ? -1.555 1.736 10.397 0.50 12.13 104 CYS B CA 1
ATOM 1933 C CA B CYS B 2 125 ? -1.530 1.808 10.467 0.50 13.71 104 CYS B CA 1
ATOM 1934 C C . CYS B 2 125 ? -2.580 2.797 9.992 1.00 12.34 104 CYS B C 1
ATOM 1935 O O . CYS B 2 125 ? -3.747 2.594 10.158 1.00 12.31 104 CYS B O 1
ATOM 1940 N N . LEU B 2 126 ? -2.100 3.929 9.479 1.00 10.20 105 LEU B N 1
ATOM 1941 C CA . LEU B 2 126 ? -2.984 5.055 9.196 1.00 9.89 105 LEU B CA 1
ATOM 1942 C C . LEU B 2 126 ? -3.419 5.084 7.712 1.00 8.28 105 LEU B C 1
ATOM 1943 O O . LEU B 2 126 ? -2.679 4.712 6.795 1.00 7.86 105 LEU B O 1
ATOM 1948 N N . ASP B 2 127 ? -4.638 5.569 7.531 1.00 7.68 106 ASP B N 1
ATOM 1949 C CA . ASP B 2 127 ? -5.246 5.970 6.258 1.00 7.98 106 ASP B CA 1
ATOM 1950 C C . ASP B 2 127 ? -5.903 7.327 6.400 1.00 8.36 106 ASP B C 1
ATOM 1951 O O . ASP B 2 127 ? -6.008 7.914 7.509 1.00 9.36 106 ASP B O 1
ATOM 1956 N N . TYR B 2 128 ? -6.276 7.934 5.271 1.00 7.89 107 TYR B N 1
ATOM 1957 C CA . TYR B 2 128 ? -7.343 8.923 5.224 1.00 7.78 107 TYR B CA 1
ATOM 1958 C C . TYR B 2 128 ? -8.645 8.123 5.020 1.00 8.32 107 TYR B C 1
ATOM 1959 O O . TYR B 2 128 ? -8.650 7.170 4.235 1.00 7.58 107 TYR B O 1
ATOM 1968 N N . LEU B 2 129 ? -9.661 8.448 5.808 1.00 9.03 108 LEU B N 1
ATOM 1969 C CA . LEU B 2 129 ? -10.940 7.708 5.758 1.00 9.26 108 LEU B CA 1
ATOM 1970 C C . LEU B 2 129 ? -12.072 8.693 5.498 1.00 9.77 108 LEU B C 1
ATOM 1971 O O . LEU B 2 129 ? -12.064 9.826 5.990 1.00 8.24 108 LEU B O 1
ATOM 1976 N N . ASN B 2 130 ? -13.097 8.231 4.769 1.00 11.13 109 ASN B N 1
ATOM 1977 C CA . ASN B 2 130 ? -14.333 8.970 4.625 1.00 12.39 109 ASN B CA 1
ATOM 1978 C C . ASN B 2 130 ? -15.485 8.072 5.101 1.00 13.16 109 ASN B C 1
ATOM 1979 O O . ASN B 2 130 ? -15.918 7.158 4.404 1.00 13.73 109 ASN B O 1
ATOM 1984 N N . TYR B 2 131 ? -15.943 8.327 6.333 1.00 15.27 110 TYR B N 1
ATOM 1985 C CA . TYR B 2 131 ? -17.006 7.561 6.950 1.00 15.09 110 TYR B CA 1
ATOM 1986 C C . TYR B 2 131 ? -17.571 8.359 8.129 1.00 16.27 110 TYR B C 1
ATOM 1987 O O . TYR B 2 131 ? -16.853 8.614 9.110 1.00 16.59 110 TYR B O 1
ATOM 1996 N N . LYS B 2 132 ? -18.883 8.611 8.061 1.00 19.01 111 LYS B N 1
ATOM 1997 C CA . LYS B 2 132 ? -19.633 9.335 9.106 1.00 22.89 111 LYS B CA 1
ATOM 1998 C C . LYS B 2 132 ? -18.858 10.608 9.501 1.00 22.01 111 LYS B C 1
ATOM 1999 O O . LYS B 2 132 ? -18.622 11.422 8.632 1.00 22.85 111 LYS B O 1
ATOM 2005 N N . GLU B 2 133 ? -18.462 10.750 10.774 1.00 21.89 112 GLU B N 1
ATOM 2006 C CA . GLU B 2 133 ? -17.885 12.019 11.251 1.00 24.00 112 GLU B CA 1
ATOM 2007 C C . GLU B 2 133 ? -16.395 12.128 10.874 1.00 21.40 112 GLU B C 1
ATOM 2008 O O . GLU B 2 133 ? -15.798 13.163 11.129 1.00 21.08 112 GLU B O 1
ATOM 2014 N N . VAL B 2 134 ? -15.806 11.068 10.299 1.00 19.05 113 VAL B N 1
ATOM 2015 C CA . VAL B 2 134 ? -14.431 11.155 9.758 1.00 16.63 113 VAL B CA 1
ATOM 2016 C C . VAL B 2 134 ? -14.523 11.549 8.274 1.00 15.60 113 VAL B C 1
ATOM 2017 O O . VAL B 2 134 ? -14.833 10.710 7.403 1.00 16.34 113 VAL B O 1
ATOM 2021 N N . VAL B 2 135 ? -14.345 12.835 8.001 1.00 15.98 114 VAL B N 1
ATOM 2022 C CA . VAL B 2 135 ? -14.607 13.406 6.704 1.00 14.43 114 VAL B CA 1
ATOM 2023 C C . VAL B 2 135 ? -13.276 13.632 5.972 1.00 14.55 114 VAL B C 1
ATOM 2024 O O . VAL B 2 135 ? -12.746 14.719 5.942 1.00 14.39 114 VAL B O 1
ATOM 2028 N N . TRP B 2 136 ? -12.755 12.567 5.377 1.00 12.49 115 TRP B N 1
ATOM 2029 C CA . TRP B 2 136 ? -11.423 12.537 4.802 1.00 11.95 115 TRP B CA 1
ATOM 2030 C C . TRP B 2 136 ? -10.423 13.064 5.851 1.00 10.63 115 TRP B C 1
ATOM 2031 O O . TRP B 2 136 ? -9.711 14.069 5.643 1.00 10.31 115 TRP B O 1
ATOM 2042 N N . GLN B 2 137 ? -10.351 12.355 6.967 1.00 11.33 116 GLN B N 1
ATOM 2043 C CA . GLN B 2 137 ? -9.377 12.584 8.052 1.00 11.10 116 GLN B CA 1
ATOM 2044 C C . GLN B 2 137 ? -8.706 11.270 8.427 1.00 10.51 116 GLN B C 1
ATOM 2045 O O . GLN B 2 137 ? -9.094 10.164 7.933 1.00 9.87 116 GLN B O 1
ATOM 2051 N N . TRP B 2 138 ? -7.750 11.318 9.360 1.00 9.68 117 TRP B N 1
ATOM 2052 C CA . TRP B 2 138 ? -6.929 10.117 9.609 1.00 9.88 117 TRP B CA 1
ATOM 2053 C C . TRP B 2 138 ? -7.706 9.119 10.470 1.00 10.05 117 TRP B C 1
ATOM 2054 O O . TRP B 2 138 ? -8.342 9.512 11.428 1.00 10.49 117 TRP B O 1
ATOM 2065 N N . ASN B 2 139 ? -7.458 7.851 10.209 1.00 10.45 118 ASN B N 1
ATOM 2066 C CA . ASN B 2 139 ? -7.869 6.734 11.038 1.00 10.29 118 ASN B CA 1
ATOM 2067 C C . ASN B 2 139 ? -6.738 5.732 11.183 1.00 10.03 118 ASN B C 1
ATOM 2068 O O . ASN B 2 139 ? -5.887 5.609 10.285 1.00 10.32 118 ASN B O 1
ATOM 2073 N N . ASP B 2 140 ? -6.759 4.962 12.290 1.00 10.18 119 ASP B N 1
ATOM 2074 C CA . ASP B 2 140 ? -5.858 3.899 12.529 1.00 11.40 119 ASP B CA 1
ATOM 2075 C C . ASP B 2 140 ? -6.582 2.568 12.307 1.00 11.71 119 ASP B C 1
ATOM 2076 O O . ASP B 2 140 ? -7.625 2.326 12.841 1.00 12.14 119 ASP B O 1
ATOM 2081 N N . HIS B 2 141 ? -5.946 1.702 11.550 1.00 13.20 120 HIS B N 1
ATOM 2082 C CA . HIS B 2 141 ? -6.511 0.376 11.211 1.00 13.01 120 HIS B CA 1
ATOM 2083 C C . HIS B 2 141 ? -5.563 -0.728 11.709 1.00 13.84 120 HIS B C 1
ATOM 2084 O O . HIS B 2 141 ? -4.393 -0.708 11.399 1.00 13.20 120 HIS B O 1
ATOM 2091 N N . VAL B 2 142 ? -6.104 -1.783 12.359 1.00 14.93 121 VAL B N 1
ATOM 2092 C CA A VAL B 2 142 ? -5.308 -2.827 13.026 0.50 15.90 121 VAL B CA 1
ATOM 2093 C CA B VAL B 2 142 ? -5.279 -2.800 13.026 0.50 15.97 121 VAL B CA 1
ATOM 2094 C C . VAL B 2 142 ? -4.516 -3.642 12.010 1.00 16.63 121 VAL B C 1
ATOM 2095 O O . VAL B 2 142 ? -3.383 -4.041 12.273 1.00 19.69 121 VAL B O 1
ATOM 2102 N N . ASP B 2 143 ? -5.149 -3.948 10.875 1.00 16.58 122 ASP B N 1
ATOM 2103 C CA . ASP B 2 143 ? -4.600 -4.856 9.924 1.00 18.72 122 ASP B CA 1
ATOM 2104 C C . ASP B 2 143 ? -3.777 -4.104 8.878 1.00 19.79 122 ASP B C 1
ATOM 2105 O O . ASP B 2 143 ? -4.314 -3.546 7.912 1.00 19.53 122 ASP B O 1
ATOM 2110 N N . CYS B 2 144 ? -2.461 -4.234 9.023 1.00 18.71 123 CYS B N 1
ATOM 2111 C CA . CYS B 2 144 ? -1.483 -3.564 8.224 1.00 19.87 123 CYS B CA 1
ATOM 2112 C C . CYS B 2 144 ? -0.997 -4.443 7.088 1.00 18.78 123 CYS B C 1
ATOM 2113 O O . CYS B 2 144 ? -0.142 -4.007 6.309 1.00 17.20 123 CYS B O 1
ATOM 2116 N N . GLU B 2 145 ? -1.556 -5.662 6.968 1.00 18.64 124 GLU B N 1
ATOM 2117 C CA . GLU B 2 145 ? -1.136 -6.518 5.917 1.00 21.75 124 GLU B CA 1
ATOM 2118 C C . GLU B 2 145 ? -2.273 -6.882 4.952 1.00 18.69 124 GLU B C 1
ATOM 2119 O O . GLU B 2 145 ? -2.036 -6.942 3.713 1.00 20.53 124 GLU B O 1
ATOM 2125 N N . ASN B 2 146 ? -3.474 -7.156 5.479 1.00 20.89 125 ASN B N 1
ATOM 2126 C CA . ASN B 2 146 ? -4.497 -7.883 4.703 1.00 22.45 125 ASN B CA 1
ATOM 2127 C C . ASN B 2 146 ? -5.737 -7.052 4.347 1.00 20.36 125 ASN B C 1
ATOM 2128 O O . ASN B 2 146 ? -6.654 -7.543 3.663 1.00 23.07 125 ASN B O 1
ATOM 2133 N N . THR B 2 147 ? -5.792 -5.787 4.731 1.00 15.93 126 THR B N 1
ATOM 2134 C CA . THR B 2 147 ? -6.864 -4.954 4.313 1.00 15.35 126 THR B CA 1
ATOM 2135 C C . THR B 2 147 ? -6.408 -4.198 3.073 1.00 14.65 126 THR B C 1
ATOM 2136 O O . THR B 2 147 ? -5.517 -3.322 3.141 1.00 15.25 126 THR B O 1
ATOM 2140 N N . ASN B 2 148 ? -6.968 -4.561 1.922 1.00 13.62 127 ASN B N 1
ATOM 2141 C CA . ASN B 2 148 ? -6.444 -4.076 0.676 1.00 14.13 127 ASN B CA 1
ATOM 2142 C C . ASN B 2 148 ? -7.103 -2.756 0.322 1.00 15.03 127 ASN B C 1
ATOM 2143 O O . ASN B 2 148 ? -8.294 -2.660 0.371 1.00 18.59 127 ASN B O 1
ATOM 2148 N N . GLY B 2 149 ? -6.284 -1.774 -0.069 1.00 11.55 128 GLY B N 1
ATOM 2149 C CA . GLY B 2 149 ? -6.798 -0.510 -0.500 1.00 10.34 128 GLY B CA 1
ATOM 2150 C C . GLY B 2 149 ? -5.819 0.241 -1.363 1.00 8.89 128 GLY B C 1
ATOM 2151 O O . GLY B 2 149 ? -4.711 -0.215 -1.589 1.00 9.97 128 GLY B O 1
ATOM 2152 N N . PRO B 2 150 ? -6.211 1.428 -1.828 1.00 8.72 129 PRO B N 1
ATOM 2153 C CA . PRO B 2 150 ? -5.342 2.325 -2.566 1.00 8.73 129 PRO B CA 1
ATOM 2154 C C . PRO B 2 150 ? -4.456 3.074 -1.560 1.00 8.14 129 PRO B C 1
ATOM 2155 O O . PRO B 2 150 ? -4.591 2.943 -0.342 1.00 7.95 129 PRO B O 1
ATOM 2159 N N . CYS B 2 151 ? -3.526 3.851 -2.109 1.00 8.15 130 CYS B N 1
ATOM 2160 C CA . CYS B 2 151 ? -2.573 4.564 -1.241 1.00 8.74 130 CYS B CA 1
ATOM 2161 C C . CYS B 2 151 ? -2.136 5.873 -1.884 1.00 8.88 130 CYS B C 1
ATOM 2162 O O . CYS B 2 151 ? -2.452 6.152 -3.069 1.00 7.95 130 CYS B O 1
ATOM 2165 N N . ILE B 2 152 ? -1.441 6.715 -1.096 1.00 7.56 131 ILE B N 1
ATOM 2166 C CA . ILE B 2 152 ? -0.855 7.964 -1.598 1.00 8.43 131 ILE B CA 1
ATOM 2167 C C . ILE B 2 152 ? 0.668 7.932 -1.405 1.00 7.88 131 ILE B C 1
ATOM 2168 O O . ILE B 2 152 ? 1.148 7.817 -0.298 1.00 9.30 131 ILE B O 1
ATOM 2173 N N . CYS B 2 153 ? 1.393 7.990 -2.511 1.00 9.41 132 CYS B N 1
ATOM 2174 C CA . CYS B 2 153 ? 2.833 8.137 -2.466 1.00 10.78 132 CYS B CA 1
ATOM 2175 C C . CYS B 2 153 ? 3.227 9.608 -2.653 1.00 10.19 132 CYS B C 1
ATOM 2176 O O . CYS B 2 153 ? 2.527 10.402 -3.242 1.00 10.47 132 CYS B O 1
ATOM 2179 N N . GLU B 2 154 ? 4.385 9.940 -2.095 1.00 10.08 133 GLU B N 1
ATOM 2180 C CA . GLU B 2 154 ? 4.931 11.322 -2.067 1.00 10.34 133 GLU B CA 1
ATOM 2181 C C . GLU B 2 154 ? 6.428 11.265 -2.390 1.00 10.50 133 GLU B C 1
ATOM 2182 O O . GLU B 2 154 ? 7.131 10.482 -1.831 1.00 11.55 133 GLU B O 1
ATOM 2188 N N . ILE B 2 155 ? 6.847 12.135 -3.320 1.00 12.22 134 ILE B N 1
ATOM 2189 C CA . ILE B 2 155 ? 8.256 12.501 -3.535 1.00 14.40 134 ILE B CA 1
ATOM 2190 C C . ILE B 2 155 ? 8.405 13.952 -3.071 1.00 13.46 134 ILE B C 1
ATOM 2191 O O . ILE B 2 155 ? 7.686 14.799 -3.612 1.00 12.47 134 ILE B O 1
ATOM 2196 N N . ASP B 2 156 ? 9.285 14.211 -2.085 1.00 17.44 135 ASP B N 1
ATOM 2197 C CA . ASP B 2 156 ? 9.384 15.577 -1.546 1.00 19.19 135 ASP B CA 1
ATOM 2198 C C . ASP B 2 156 ? 10.776 16.179 -1.785 1.00 22.90 135 ASP B C 1
ATOM 2199 O O . ASP B 2 156 ? 10.952 17.342 -1.464 1.00 22.58 135 ASP B O 1
ATOM 2204 N N . CYS B 2 157 ? 11.681 15.448 -2.449 1.00 25.39 136 CYS B N 1
ATOM 2205 C CA . CYS B 2 157 ? 13.006 15.979 -2.840 1.00 28.39 136 CYS B CA 1
ATOM 2206 C C . CYS B 2 157 ? 13.697 16.626 -1.626 1.00 31.80 136 CYS B C 1
ATOM 2207 O O . CYS B 2 157 ? 14.385 17.660 -1.762 1.00 35.18 136 CYS B O 1
ATOM 2210 N N . SER B 2 158 ? 13.497 16.047 -0.434 1.00 34.48 137 SER B N 1
ATOM 2211 C CA . SER B 2 158 ? 14.134 16.522 0.788 1.00 38.54 137 SER B CA 1
ATOM 2212 C C . SER B 2 158 ? 15.529 15.891 0.923 1.00 46.08 137 SER B C 1
ATOM 2213 O O . SER B 2 158 ? 15.917 15.053 0.113 1.00 51.70 137 SER B O 1
ATOM 2216 N N . ASP B 2 159 ? 16.272 16.318 1.953 1.00 53.88 138 ASP B N 1
ATOM 2217 C CA . ASP B 2 159 ? 17.659 15.903 2.190 1.00 63.82 138 ASP B CA 1
ATOM 2218 C C . ASP B 2 159 ? 17.683 14.404 2.524 1.00 65.41 138 ASP B C 1
ATOM 2219 O O . ASP B 2 159 ? 18.748 13.812 2.737 1.00 62.19 138 ASP B O 1
#

Foldseek 3Di:
DPQVPEDPQWHDDDLKTKHFFFWWFFQVVQQVVLVVVQWGFADDADVRVLVVVLVVVVVDDPFFKAFGQWAADVVVRGIDGVVRHRNPDAQAFPCPPVDHQFGWIQGPDDRRHRGIYGDNGRHPGIGTTMIMHNPDD/DADPVVEDPCWDDDDQKTKHFFWFKFFQVVQQVVLVVVVWGFDFDADPVSLVVVLVVVVVDDPDFKAFGAWFADVVVRDIAGVVPDRHRDAFAFPPDDPPLRAGWIQGPDDRSHRTIYGDNGRGPHIGTGMIMDNVDD

InterPro domains:
  IPR001304 C-type lectin-like [PF00059] (46-154)
  IPR001304 C-type lectin-like [PS50041] (34-139)
  IPR001304 C-type lectin-like [SM00034] (27-153)
  IPR016186 C-type lectin-like/link domain superfamily [G3DSA:3.10.100.10] (21-158)
  IPR016187 C-type lectin fold [SSF56436] (12-155)
  IPR050828 C-type lectin and matrix domain-containing protein [PTHR45710] (22-156)

Radius of gyration: 21.86 Å; Cα contacts (8 Å, |Δi|>4): 597; chains: 2; bounding box: 56×54×55 Å

Organism: NCBI:txid311201

B-factor: mean 18.23, std 9.22, range [5.67, 81.05]

Sequence (275 aa):
CCKCDCQSGWEWFGGSCYLFDETERGWEDSKTFCESQNAALVTVESSEEDDFIRGVISAQSAFHYYWIGGSWDAEHSEYRWIDGSSISFNGWGPNRPDADEGCCMDYLNYKEIVWQWNDHQDCVNTKGPSICETDCSECCSEDDCPSGWKFFGGSCYLFDEGSRGWEGSKAFCESKDASLVTVECSKEDDFIRGILSSGQTAKHYYWIGARWNEEHNDYRWIDGSPFTFIGWGPGKPDNNKGCCLDYLNYKEVVWQWNDHVVDCENTNGPCICEIDCSD

Secondary structure (DSSP, 8-state):
--TT-PPTT-EEETTEEEEEEEEEE-HHHHHHHHHHTT-EE----SHHHHHHHHHHHTT--S-SEEEEEEEEETTTTEEEETTS-B--S--BPTT---SSS-EEEEEEETTEEEEEEEES-SSS--EEEEEEE----/---GGGSPTTPEEETTEEEEEEEEEE-HHHHHHHHHHTT-EE----SHHHHHHHHHHHHT--S-SEEEEEEEEETTTTEEEETTSPPPSS--BPTT-----S-EEEEEEETTEEEEEEEES-TTT--EEEEEEE----

Nearest PDB structures (foldseek):
  6m5m-assembly1_A  TM=1.002E+00  e=6.784E-28  Saxidomus purpurata
  6a7s-assembly1_B  TM=9.871E-01  e=3.101E-22  Saxidomus purpurata
  3vpp-assembly2_B  TM=8.777E-01  e=8.216E-09  Homo sapiens
  3vpp-assembly1_A  TM=8.686E-01  e=8.722E-09  Homo sapiens
  8k8h-assembly1_A  TM=8.061E-01  e=1.074E-07  Homo sapiens